Protein AF-A0A847HCT7-F1 (afdb_monomer_lite)

Organism: NCBI:txid349751

InterPro domains:
  IPR008209 Phosphoenolpyruvate carboxykinase, GTP-utilising [PTHR11561] (1-190)
  IPR013035 Phosphoenolpyruvate carboxykinase, C-terminal [G3DSA:3.90.228.20] (1-194)
  IPR035077 Phosphoenolpyruvate carboxykinase, C-terminal P-loop domain [PF00821] (1-188)

Structure (mmCIF, N/CA/C/O backbone):
data_AF-A0A847HCT7-F1
#
_entry.id   AF-A0A847HCT7-F1
#
loop_
_atom_site.group_PDB
_atom_site.id
_atom_site.type_symbol
_atom_site.label_atom_id
_atom_site.label_alt_id
_atom_site.label_comp_id
_atom_site.label_asym_id
_atom_site.label_entity_id
_atom_site.label_seq_id
_atom_site.pdbx_PDB_ins_code
_atom_site.Cartn_x
_atom_site.Cartn_y
_atom_site.Cartn_z
_atom_site.occupancy
_atom_site.B_iso_or_equiv
_atom_site.auth_seq_id
_atom_site.auth_comp_id
_atom_site.auth_asym_id
_atom_site.auth_atom_id
_atom_site.pdbx_PDB_model_num
ATOM 1 N N . PHE A 1 1 ? 4.584 -5.442 1.222 1.00 98.44 1 PHE A N 1
ATOM 2 C CA . PHE A 1 1 ? 5.133 -4.072 1.202 1.00 98.44 1 PHE A CA 1
ATOM 3 C C . PHE A 1 1 ? 4.468 -3.210 2.263 1.00 98.44 1 PHE A C 1
ATOM 5 O O . PHE A 1 1 ? 3.364 -3.529 2.683 1.00 98.44 1 PHE A O 1
ATOM 12 N N . GLY A 1 2 ? 5.126 -2.139 2.710 1.00 97.06 2 GLY A N 1
ATOM 13 C CA . GLY A 1 2 ? 4.540 -1.193 3.660 1.00 97.06 2 GLY A CA 1
ATOM 14 C C . GLY A 1 2 ? 5.431 0.023 3.898 1.00 97.06 2 GLY A C 1
ATOM 15 O O . GLY A 1 2 ? 6.650 -0.066 3.773 1.00 97.06 2 GLY A O 1
ATOM 16 N N . GLY A 1 3 ? 4.812 1.154 4.228 1.00 92.75 3 GLY A N 1
ATOM 17 C CA . GLY A 1 3 ? 5.474 2.441 4.456 1.00 92.75 3 GLY A CA 1
ATOM 18 C C . GLY A 1 3 ? 4.743 3.253 5.524 1.00 92.75 3 GLY A C 1
ATOM 19 O O . GLY A 1 3 ? 3.636 2.900 5.930 1.00 92.75 3 GLY A O 1
ATOM 20 N N . ARG A 1 4 ? 5.354 4.337 6.021 1.00 94.19 4 ARG A N 1
ATOM 21 C CA . ARG A 1 4 ? 4.700 5.217 7.002 1.00 94.19 4 ARG A CA 1
ATOM 22 C C . ARG A 1 4 ? 3.822 6.231 6.284 1.00 94.19 4 ARG A C 1
ATOM 24 O O . ARG A 1 4 ? 4.341 7.227 5.790 1.00 94.19 4 ARG A O 1
ATOM 31 N N . ARG A 1 5 ? 2.513 6.004 6.225 1.00 94.38 5 ARG A N 1
ATOM 32 C CA . ARG A 1 5 ? 1.569 6.893 5.535 1.00 94.38 5 ARG A CA 1
ATOM 33 C C . ARG A 1 5 ? 0.513 7.380 6.525 1.00 94.38 5 ARG A C 1
ATOM 35 O O . ARG A 1 5 ? -0.155 6.567 7.154 1.00 94.38 5 ARG A O 1
ATOM 42 N N . ALA A 1 6 ? 0.405 8.696 6.707 1.00 94.44 6 ALA A N 1
ATOM 43 C CA . ALA A 1 6 ? -0.584 9.269 7.623 1.00 94.44 6 ALA A CA 1
ATOM 44 C C . ALA A 1 6 ? -2.013 9.171 7.060 1.00 94.44 6 ALA A C 1
ATOM 46 O O . ALA A 1 6 ? -2.952 9.073 7.836 1.00 94.44 6 ALA A O 1
ATOM 47 N N . ASP A 1 7 ? -2.149 9.134 5.735 1.00 94.44 7 ASP A N 1
ATOM 48 C CA . ASP A 1 7 ? -3.387 9.098 4.955 1.00 94.44 7 ASP A CA 1
ATOM 49 C C . ASP A 1 7 ? -3.251 8.148 3.742 1.00 94.44 7 ASP A C 1
ATOM 51 O O . ASP A 1 7 ? -2.235 7.456 3.593 1.00 94.44 7 ASP A O 1
ATOM 55 N N . THR A 1 8 ? -4.275 8.113 2.879 1.00 94.56 8 THR A N 1
ATOM 56 C CA . THR A 1 8 ? -4.324 7.434 1.565 1.00 94.56 8 THR A CA 1
ATOM 57 C C . THR A 1 8 ? -4.281 5.899 1.592 1.00 94.56 8 THR A C 1
ATOM 59 O O . THR A 1 8 ? -5.164 5.241 1.039 1.00 94.56 8 THR A O 1
ATOM 62 N N . VAL A 1 9 ? -3.252 5.306 2.201 1.00 97.56 9 VAL A N 1
ATOM 63 C CA . VAL A 1 9 ? -2.981 3.862 2.155 1.00 97.56 9 VAL A CA 1
ATOM 64 C C . VAL A 1 9 ? -3.754 3.136 3.264 1.00 97.56 9 VAL A C 1
ATOM 66 O O . VAL A 1 9 ? -3.633 3.532 4.433 1.00 97.56 9 VAL A O 1
ATOM 69 N N . PRO A 1 10 ? -4.529 2.084 2.937 1.00 98.50 10 PRO A N 1
ATOM 70 C CA . PRO A 1 10 ? -5.303 1.334 3.922 1.00 98.50 10 PRO A CA 1
ATOM 71 C C . PRO A 1 10 ? -4.408 0.499 4.850 1.00 98.50 10 PRO A C 1
ATOM 73 O O . PRO A 1 10 ? -3.261 0.190 4.520 1.00 98.50 10 PRO A O 1
ATOM 76 N N . LEU A 1 11 ? -4.952 0.091 6.000 1.00 98.75 11 LEU A N 1
ATOM 77 C CA . LEU A 1 11 ? -4.267 -0.734 7.000 1.00 98.75 11 LEU A CA 1
ATOM 78 C C . LEU A 1 11 ? -3.681 -2.013 6.384 1.00 98.75 11 LEU A C 1
ATOM 80 O O . LEU A 1 11 ? -2.520 -2.339 6.640 1.00 98.75 11 LEU A O 1
ATOM 84 N N . VAL A 1 12 ? -4.463 -2.704 5.547 1.00 98.88 12 VAL A N 1
ATOM 85 C CA . VAL A 1 12 ? -4.012 -3.843 4.740 1.00 98.88 12 VAL A CA 1
ATOM 86 C C . VAL A 1 12 ? -4.852 -3.999 3.473 1.00 98.88 12 VAL A C 1
ATOM 88 O O . VAL A 1 12 ? -6.077 -3.935 3.517 1.00 98.88 12 VAL A O 1
ATOM 91 N N . THR A 1 13 ? -4.192 -4.253 2.347 1.00 98.88 13 THR A N 1
ATOM 92 C CA . THR A 1 13 ? -4.832 -4.628 1.080 1.00 98.88 13 THR A CA 1
ATOM 93 C C . THR A 1 13 ? -3.979 -5.641 0.327 1.00 98.88 13 THR A C 1
ATOM 95 O O . THR A 1 13 ? -2.753 -5.538 0.316 1.00 98.88 13 THR A O 1
ATOM 98 N N . GLN A 1 14 ? -4.617 -6.622 -0.305 1.00 98.94 14 GLN A N 1
ATOM 99 C CA . GLN A 1 14 ? -3.982 -7.556 -1.239 1.00 98.94 14 GLN A CA 1
ATOM 100 C C . GLN A 1 14 ? -3.927 -6.923 -2.639 1.00 98.94 14 GLN A C 1
ATOM 102 O O . GLN A 1 14 ? -4.872 -6.239 -3.044 1.00 98.94 14 GLN A O 1
ATOM 107 N N . SER A 1 15 ? -2.844 -7.142 -3.385 1.00 98.81 15 SER A N 1
ATOM 108 C CA . SER A 1 15 ? -2.778 -6.803 -4.810 1.00 98.81 15 SER A CA 1
ATOM 109 C C . SER A 1 15 ? -3.649 -7.760 -5.641 1.00 98.81 15 SER A C 1
ATOM 111 O O . SER A 1 15 ? -3.926 -8.876 -5.217 1.00 98.81 15 SER A O 1
ATOM 113 N N . PHE A 1 16 ? -4.090 -7.335 -6.830 1.00 98.50 16 PHE A N 1
ATOM 114 C CA . PHE A 1 16 ? -4.819 -8.199 -7.766 1.00 98.50 16 PHE A CA 1
ATOM 115 C C . PHE A 1 16 ? -3.984 -9.374 -8.282 1.00 98.50 16 PHE A C 1
ATOM 117 O O . PHE A 1 16 ? -4.485 -10.486 -8.401 1.00 98.50 16 PHE A O 1
ATOM 124 N N . ASP A 1 17 ? -2.710 -9.120 -8.564 1.00 98.38 17 ASP A N 1
ATOM 125 C CA . ASP A 1 17 ? -1.767 -10.102 -9.081 1.00 98.38 17 ASP A CA 1
ATOM 126 C C . ASP A 1 17 ? -0.320 -9.669 -8.777 1.00 98.38 17 ASP A C 1
ATOM 128 O O . ASP A 1 17 ? -0.066 -8.710 -8.027 1.00 98.38 17 ASP A O 1
ATOM 132 N N . TRP A 1 18 ? 0.633 -10.413 -9.340 1.00 98.81 18 TRP A N 1
ATOM 133 C CA . TRP A 1 18 ? 2.064 -10.190 -9.167 1.00 98.81 18 TRP A CA 1
ATOM 134 C C . TRP A 1 18 ? 2.570 -8.903 -9.833 1.00 98.81 18 TRP A C 1
ATOM 136 O O . TRP A 1 18 ? 3.398 -8.197 -9.253 1.00 98.81 18 TRP A O 1
ATOM 146 N N . GLU A 1 19 ? 2.086 -8.571 -11.030 1.00 98.69 19 GLU A N 1
ATOM 147 C CA . GLU A 1 19 ? 2.500 -7.363 -11.754 1.00 98.69 19 GLU A CA 1
ATOM 148 C C . GLU A 1 19 ? 1.999 -6.111 -11.032 1.00 98.69 19 GLU A C 1
ATOM 150 O O . GLU A 1 19 ? 2.763 -5.179 -10.767 1.00 98.69 19 GLU A O 1
ATOM 155 N N . HIS A 1 20 ? 0.742 -6.134 -10.595 1.00 98.81 20 HIS A N 1
ATOM 156 C CA . HIS A 1 20 ? 0.155 -5.097 -9.765 1.00 98.81 20 HIS A CA 1
ATOM 157 C C . HIS A 1 20 ? 0.899 -4.946 -8.433 1.00 98.81 20 HIS A C 1
ATOM 159 O O . HIS A 1 20 ? 1.208 -3.833 -8.003 1.00 98.81 20 HIS A O 1
ATOM 165 N N . GLY A 1 21 ? 1.248 -6.063 -7.788 1.00 98.81 21 GLY A N 1
ATOM 166 C CA . GLY A 1 21 ? 2.072 -6.060 -6.581 1.00 98.81 21 GLY A CA 1
ATOM 167 C C . GLY A 1 21 ? 3.486 -5.512 -6.814 1.00 98.81 21 GLY A C 1
ATOM 168 O O . GLY A 1 21 ? 4.038 -4.840 -5.939 1.00 98.81 21 GLY A O 1
ATOM 169 N N . THR A 1 22 ? 4.054 -5.734 -8.001 1.00 98.81 22 THR A N 1
ATOM 170 C CA . THR A 1 22 ? 5.343 -5.163 -8.414 1.00 98.81 22 THR A CA 1
ATOM 171 C C . THR A 1 22 ? 5.240 -3.648 -8.575 1.00 98.81 22 THR A C 1
ATOM 173 O O . THR A 1 22 ? 6.094 -2.933 -8.053 1.00 98.81 22 THR A O 1
ATOM 176 N N . MET A 1 23 ? 4.172 -3.135 -9.195 1.00 98.69 23 MET A N 1
ATOM 177 C CA . MET A 1 23 ? 3.911 -1.692 -9.273 1.00 98.69 23 MET A CA 1
ATOM 178 C C . MET A 1 23 ? 3.756 -1.068 -7.878 1.00 98.69 23 MET A C 1
ATOM 180 O O . MET A 1 23 ? 4.435 -0.088 -7.581 1.00 98.69 23 MET A O 1
ATOM 184 N N . ILE A 1 24 ? 2.981 -1.693 -6.981 1.00 98.56 24 ILE A N 1
ATOM 185 C CA . ILE A 1 24 ? 2.850 -1.265 -5.575 1.00 98.56 24 ILE A CA 1
ATOM 186 C C . ILE A 1 24 ? 4.218 -1.171 -4.886 1.00 98.56 24 ILE A C 1
ATOM 188 O O . ILE A 1 24 ? 4.480 -0.230 -4.135 1.00 98.56 24 ILE A O 1
ATOM 192 N N . GLY A 1 25 ? 5.091 -2.155 -5.115 1.00 98.44 25 GLY A N 1
ATOM 193 C CA . GLY A 1 25 ? 6.456 -2.130 -4.602 1.00 98.44 25 GLY A CA 1
ATOM 194 C C . GLY A 1 25 ? 7.282 -0.992 -5.208 1.00 98.44 25 GLY A C 1
ATOM 195 O O . GLY A 1 25 ? 8.003 -0.319 -4.474 1.00 98.44 25 GLY A O 1
ATOM 196 N N . ALA A 1 26 ? 7.159 -0.750 -6.515 1.00 98.25 26 ALA A N 1
ATOM 197 C CA . ALA A 1 26 ? 7.912 0.269 -7.247 1.00 98.25 26 ALA A CA 1
ATOM 198 C C . ALA A 1 26 ? 7.541 1.698 -6.825 1.00 98.25 26 ALA A C 1
ATOM 200 O O . ALA A 1 26 ? 8.409 2.565 -6.748 1.00 98.25 26 ALA A O 1
ATOM 201 N N . THR A 1 27 ? 6.268 1.937 -6.511 1.00 97.06 27 THR A N 1
ATOM 202 C CA . THR A 1 27 ? 5.752 3.238 -6.057 1.00 97.06 27 THR A CA 1
ATOM 203 C C . THR A 1 27 ? 5.655 3.330 -4.533 1.00 97.06 27 THR A C 1
ATOM 205 O O . THR A 1 27 ? 4.948 4.189 -3.999 1.00 97.06 27 THR A O 1
ATOM 208 N N . LEU A 1 28 ? 6.307 2.416 -3.804 1.00 96.94 28 LEU A N 1
ATOM 209 C CA . LEU A 1 28 ? 6.264 2.412 -2.350 1.00 96.94 28 LEU A CA 1
ATOM 210 C C . LEU A 1 28 ? 6.852 3.720 -1.817 1.00 96.94 28 LEU A C 1
ATOM 212 O O . LEU A 1 28 ? 8.006 4.056 -2.076 1.00 96.94 28 LEU A O 1
ATOM 216 N N . SER A 1 29 ? 6.061 4.436 -1.023 1.00 92.69 29 SER A N 1
ATOM 217 C CA . SER A 1 29 ? 6.468 5.692 -0.408 1.00 92.69 29 SER A CA 1
ATOM 218 C C . SER A 1 29 ? 6.205 5.698 1.092 1.00 92.69 29 SER A C 1
ATOM 220 O O . SER A 1 29 ? 5.306 5.037 1.618 1.00 92.69 29 SER A O 1
ATOM 222 N N . SER A 1 30 ? 7.024 6.459 1.805 1.00 86.81 30 SER A N 1
ATOM 223 C CA . SER A 1 30 ? 6.934 6.635 3.247 1.00 86.81 30 SER A CA 1
ATOM 224 C C . SER A 1 30 ? 7.158 8.098 3.600 1.00 86.81 30 SER A C 1
ATOM 226 O O . SER A 1 30 ? 8.015 8.772 3.030 1.00 86.81 30 SER A O 1
ATOM 228 N N . GLY A 1 31 ? 6.424 8.583 4.595 1.00 79.94 31 GLY A N 1
ATOM 229 C CA . GLY A 1 31 ? 6.740 9.820 5.291 1.00 79.94 31 GLY A CA 1
ATOM 230 C C . GLY A 1 31 ? 8.092 9.735 6.006 1.00 79.94 31 GLY A C 1
ATOM 231 O O . GLY A 1 31 ? 8.698 8.662 6.129 1.00 79.94 31 GLY A O 1
ATOM 232 N N . GLN A 1 32 ? 8.557 10.890 6.482 1.00 67.25 32 GLN A N 1
ATOM 233 C CA . GLN A 1 32 ? 9.901 11.067 7.027 1.00 67.25 32 GLN A CA 1
ATOM 234 C C . GLN A 1 32 ? 10.218 10.097 8.182 1.00 67.25 32 GLN A C 1
ATOM 236 O O . GLN A 1 32 ? 9.444 9.909 9.123 1.00 67.25 32 GLN A O 1
ATOM 241 N N . THR A 1 33 ? 11.407 9.500 8.121 1.00 63.56 33 THR A N 1
ATOM 242 C CA . THR A 1 33 ? 11.995 8.666 9.178 1.00 63.56 33 THR A CA 1
ATOM 243 C C . THR A 1 33 ? 13.308 9.278 9.661 1.00 63.56 33 THR A C 1
ATOM 245 O O . THR A 1 33 ? 13.887 10.122 8.981 1.00 63.56 33 THR A O 1
ATOM 248 N N . ALA A 1 34 ? 13.829 8.816 10.804 1.00 57.19 34 ALA A N 1
ATOM 249 C CA . ALA A 1 34 ? 15.157 9.218 11.282 1.00 57.19 34 ALA A CA 1
ATOM 250 C C . ALA A 1 34 ? 16.280 8.894 10.271 1.00 57.19 34 ALA A C 1
ATOM 252 O O . ALA A 1 34 ? 17.253 9.631 10.176 1.00 57.19 34 ALA A O 1
ATOM 253 N N . ALA A 1 35 ? 16.111 7.840 9.461 1.00 55.38 35 ALA A N 1
ATOM 254 C CA . ALA A 1 35 ? 17.022 7.478 8.370 1.00 55.38 35 ALA A CA 1
ATOM 255 C C . ALA A 1 35 ? 16.889 8.381 7.121 1.00 55.38 35 ALA A C 1
ATOM 257 O O . ALA A 1 35 ? 17.626 8.220 6.153 1.00 55.38 35 ALA A O 1
ATOM 258 N N . SER A 1 36 ? 15.939 9.320 7.130 1.00 56.62 36 SER A N 1
ATOM 259 C CA . SER A 1 36 ? 15.639 10.267 6.048 1.00 56.62 36 SER A CA 1
ATOM 260 C C . SER A 1 36 ? 15.606 11.706 6.581 1.00 56.62 36 SER A C 1
ATOM 262 O O . SER A 1 36 ? 14.735 12.492 6.210 1.00 56.62 36 SER A O 1
ATOM 264 N N . ALA A 1 37 ? 16.519 12.043 7.498 1.00 50.19 37 ALA A N 1
ATOM 265 C CA . ALA A 1 37 ? 16.552 13.344 8.174 1.00 50.19 37 ALA A CA 1
ATOM 266 C C . ALA A 1 37 ? 16.740 14.535 7.210 1.00 50.19 37 ALA A C 1
ATOM 268 O O . ALA A 1 37 ? 16.307 15.638 7.525 1.00 50.19 37 ALA A O 1
ATOM 269 N N . GLU A 1 38 ? 17.326 14.305 6.031 1.00 55.50 38 GLU A N 1
ATOM 270 C CA . GLU A 1 38 ? 17.519 15.322 4.984 1.00 55.50 38 GLU A CA 1
ATOM 271 C C . GLU A 1 38 ? 16.239 15.643 4.190 1.00 55.50 38 GLU A C 1
ATOM 273 O O . GLU A 1 38 ? 16.170 16.675 3.525 1.00 55.50 38 GLU A O 1
ATOM 278 N N . ALA A 1 39 ? 15.213 14.784 4.252 1.00 53.41 39 ALA A N 1
ATOM 279 C CA . ALA A 1 39 ? 13.938 15.044 3.588 1.00 53.41 39 ALA A CA 1
ATOM 280 C C . ALA A 1 39 ? 13.164 16.155 4.313 1.00 53.41 39 ALA A C 1
ATOM 282 O O . ALA A 1 39 ? 13.245 16.304 5.533 1.00 53.41 39 ALA A O 1
ATOM 283 N N . LYS A 1 40 ? 12.380 16.941 3.574 1.00 54.25 40 LYS A N 1
ATOM 284 C CA . LYS A 1 40 ? 11.561 17.998 4.172 1.00 54.25 40 LYS A CA 1
ATOM 285 C C . LYS A 1 40 ? 10.517 17.370 5.104 1.00 54.25 40 LYS A C 1
ATOM 287 O O . LYS A 1 40 ? 9.872 16.382 4.756 1.00 54.25 40 LYS A O 1
ATOM 292 N N . VAL A 1 41 ? 10.331 17.955 6.286 1.00 55.28 41 VAL A N 1
ATOM 293 C CA . VAL A 1 41 ? 9.288 17.510 7.222 1.00 55.28 41 VAL A CA 1
ATOM 294 C C . VAL A 1 41 ? 7.933 17.545 6.516 1.00 55.28 41 VAL A C 1
ATOM 296 O O . VAL A 1 41 ? 7.543 18.577 5.971 1.00 55.28 41 VAL A O 1
ATOM 299 N N . GLY A 1 42 ? 7.248 16.400 6.494 1.00 58.72 42 GLY A N 1
ATOM 300 C CA . GLY A 1 42 ? 5.943 16.235 5.849 1.00 58.72 42 GLY A CA 1
ATOM 301 C C . GLY A 1 42 ? 5.962 15.851 4.364 1.00 58.72 42 GLY A C 1
ATOM 302 O O . GLY A 1 42 ? 4.888 15.654 3.809 1.00 58.72 42 GLY A O 1
ATOM 303 N N . SER A 1 43 ? 7.123 15.702 3.709 1.00 70.62 43 SER A N 1
ATOM 304 C CA . SER A 1 43 ? 7.165 15.173 2.334 1.00 70.62 43 SER A CA 1
ATOM 305 C C . SER A 1 43 ? 7.183 13.643 2.313 1.00 70.62 43 SER A C 1
ATOM 307 O O . SER A 1 43 ? 7.904 13.022 3.101 1.00 70.62 43 SER A O 1
ATOM 309 N N . LEU A 1 44 ? 6.445 13.042 1.376 1.00 80.94 44 LEU A N 1
ATOM 310 C CA . LEU A 1 44 ? 6.599 11.631 1.030 1.00 80.94 44 LEU A CA 1
ATOM 311 C C . LEU A 1 44 ? 7.941 11.414 0.325 1.00 80.94 44 LEU A C 1
ATOM 313 O O . LEU A 1 44 ? 8.335 12.189 -0.545 1.00 80.94 44 LEU A O 1
ATOM 317 N N . ARG A 1 45 ? 8.641 10.348 0.710 1.00 87.94 45 ARG A N 1
ATOM 318 C CA . ARG A 1 45 ? 9.845 9.855 0.046 1.00 87.94 45 ARG A CA 1
ATOM 319 C C . ARG A 1 45 ? 9.532 8.497 -0.561 1.00 87.94 45 ARG A C 1
ATOM 321 O O . ARG A 1 45 ? 9.083 7.599 0.149 1.00 87.94 45 ARG A O 1
ATOM 328 N N . HIS A 1 46 ? 9.816 8.346 -1.846 1.00 93.00 46 HIS A N 1
ATOM 329 C CA . HIS A 1 46 ? 9.794 7.046 -2.507 1.00 93.00 46 HIS A CA 1
ATOM 330 C C . HIS A 1 46 ? 10.966 6.176 -2.047 1.00 93.00 46 HIS A C 1
ATOM 332 O O . HIS A 1 46 ? 12.094 6.656 -1.902 1.00 93.00 46 HIS A O 1
ATOM 338 N N . ASP A 1 47 ? 10.678 4.905 -1.801 1.00 94.31 47 ASP A N 1
ATOM 339 C CA . ASP A 1 47 ? 11.633 3.865 -1.429 1.00 94.31 47 ASP A CA 1
ATOM 340 C C . ASP A 1 47 ? 11.197 2.534 -2.075 1.00 94.31 47 ASP A C 1
ATOM 342 O O . ASP A 1 47 ? 10.618 1.674 -1.400 1.00 94.31 47 ASP A O 1
ATOM 346 N N . PRO A 1 48 ? 11.401 2.377 -3.401 1.00 96.44 48 PRO A N 1
ATOM 347 C CA . PRO A 1 48 ? 10.936 1.223 -4.166 1.00 96.44 48 PRO A CA 1
ATOM 348 C C . PRO A 1 48 ? 11.424 -0.077 -3.536 1.00 96.44 48 PRO A C 1
ATOM 350 O O . PRO A 1 48 ? 12.621 -0.258 -3.310 1.00 96.44 48 PRO A O 1
ATOM 353 N N . MET A 1 49 ? 10.486 -0.974 -3.230 1.00 97.75 49 MET A N 1
ATOM 354 C CA . MET A 1 49 ? 10.718 -2.263 -2.568 1.00 97.75 49 MET A CA 1
ATOM 355 C C . MET A 1 49 ? 11.464 -2.166 -1.220 1.00 97.75 49 MET A C 1
ATOM 357 O O . MET A 1 49 ? 11.963 -3.180 -0.737 1.00 97.75 49 MET A O 1
ATOM 361 N N . ALA A 1 50 ? 11.528 -0.980 -0.599 1.00 96.06 50 ALA A N 1
ATOM 362 C CA . ALA A 1 50 ? 12.420 -0.668 0.525 1.00 96.06 50 ALA A CA 1
ATOM 363 C C . ALA A 1 50 ? 13.913 -0.921 0.214 1.00 96.06 50 ALA A C 1
ATOM 365 O O . ALA A 1 50 ? 14.695 -1.324 1.079 1.00 96.06 50 ALA A O 1
ATOM 366 N N . MET A 1 51 ? 14.296 -0.738 -1.052 1.00 96.75 51 MET A N 1
ATOM 367 C CA . MET A 1 51 ? 15.606 -1.091 -1.598 1.00 96.75 51 MET A CA 1
ATOM 368 C C . MET A 1 51 ? 16.386 0.108 -2.133 1.00 96.75 51 MET A C 1
ATOM 370 O O . MET A 1 51 ? 17.514 -0.089 -2.581 1.00 96.75 51 MET A O 1
ATOM 374 N N . LEU A 1 52 ? 15.861 1.338 -2.071 1.00 91.88 52 LEU A N 1
ATOM 375 C CA . LEU A 1 52 ? 16.502 2.508 -2.684 1.00 91.88 52 LEU A CA 1
ATOM 376 C C . LEU A 1 52 ? 17.998 2.672 -2.332 1.00 91.88 52 LEU A C 1
ATOM 378 O O . LEU A 1 52 ? 18.783 2.906 -3.250 1.00 91.88 52 LEU A O 1
ATOM 382 N N . PRO A 1 53 ? 18.451 2.526 -1.067 1.00 92.62 53 PRO A N 1
ATOM 383 C CA . PRO A 1 53 ? 19.874 2.653 -0.734 1.00 92.62 53 PRO A CA 1
ATOM 384 C C . PRO A 1 53 ? 20.691 1.365 -0.961 1.00 92.62 53 PRO A C 1
ATOM 386 O O . PRO A 1 53 ? 21.886 1.347 -0.673 1.00 92.62 53 PRO A O 1
ATOM 389 N N . PHE A 1 54 ? 20.066 0.284 -1.437 1.00 95.38 54 PHE A N 1
ATOM 390 C CA . PHE A 1 54 ? 20.650 -1.060 -1.504 1.00 95.38 54 PHE A CA 1
ATOM 391 C C . PHE A 1 54 ? 20.655 -1.671 -2.913 1.00 95.38 54 PHE A C 1
ATOM 393 O O . PHE A 1 54 ? 21.212 -2.754 -3.101 1.00 95.38 54 PHE A O 1
ATOM 400 N N . MET A 1 55 ? 20.048 -1.019 -3.910 1.00 95.50 55 MET A N 1
ATOM 401 C CA . MET A 1 55 ? 20.059 -1.507 -5.292 1.00 95.50 55 MET A CA 1
ATOM 402 C C . MET A 1 55 ? 21.490 -1.532 -5.849 1.00 95.50 55 MET A C 1
ATOM 404 O O . MET A 1 55 ? 22.140 -0.501 -5.997 1.00 95.50 55 MET A O 1
ATOM 408 N N . GLY A 1 56 ? 21.981 -2.733 -6.169 1.00 97.56 56 GLY A N 1
ATOM 409 C CA . GLY A 1 56 ? 23.341 -2.952 -6.681 1.00 97.56 56 GLY A CA 1
ATOM 410 C C . GLY A 1 56 ? 23.498 -2.793 -8.199 1.00 97.56 56 GLY A C 1
ATOM 411 O O . GLY A 1 56 ? 24.596 -2.968 -8.719 1.00 97.56 56 GLY A O 1
ATOM 412 N N . TYR A 1 57 ? 22.410 -2.510 -8.914 1.00 97.88 57 TYR A N 1
ATOM 413 C CA . TYR A 1 57 ? 22.361 -2.291 -10.361 1.00 97.88 57 TYR A CA 1
ATOM 414 C C . TYR A 1 57 ? 21.183 -1.361 -10.700 1.00 97.88 57 TYR A C 1
ATOM 416 O O . TYR A 1 57 ? 20.562 -0.797 -9.800 1.00 97.88 57 TYR A O 1
ATOM 424 N N . ASN A 1 58 ? 20.906 -1.138 -11.987 1.00 98.31 58 ASN A N 1
ATOM 425 C CA . ASN A 1 58 ? 19.862 -0.207 -12.415 1.00 98.31 58 ASN A CA 1
ATOM 426 C C . ASN A 1 58 ? 18.476 -0.599 -11.861 1.00 98.31 58 ASN A C 1
ATOM 428 O O . ASN A 1 58 ? 18.076 -1.757 -11.936 1.00 98.31 58 ASN A O 1
ATOM 432 N N . ALA A 1 59 ? 17.736 0.382 -11.340 1.00 98.19 59 ALA A N 1
ATOM 433 C CA . ALA A 1 59 ? 16.438 0.159 -10.710 1.00 98.19 59 ALA A CA 1
ATOM 434 C C . ALA A 1 59 ? 15.367 -0.374 -11.678 1.00 98.19 59 ALA A C 1
ATOM 436 O O . ALA A 1 59 ? 14.575 -1.225 -11.290 1.00 98.19 59 ALA A O 1
ATOM 437 N N . GLY A 1 60 ? 15.357 0.073 -12.939 1.00 98.56 60 GLY A N 1
ATOM 438 C CA . GLY A 1 60 ? 14.429 -0.444 -13.949 1.00 98.56 60 GLY A CA 1
ATOM 439 C C . GLY A 1 60 ? 14.672 -1.924 -14.247 1.00 98.56 60 GLY A C 1
ATOM 440 O O . GLY A 1 60 ? 13.738 -2.717 -14.207 1.00 98.56 60 GLY A O 1
ATOM 441 N N . ASP A 1 61 ? 15.940 -2.323 -14.399 1.00 98.75 61 ASP A N 1
ATOM 442 C CA . ASP A 1 61 ? 16.308 -3.740 -14.546 1.00 98.75 61 ASP A CA 1
ATOM 443 C C . ASP A 1 61 ? 15.934 -4.557 -13.295 1.00 98.75 61 ASP A C 1
ATOM 445 O O . ASP A 1 61 ? 15.572 -5.728 -13.394 1.00 98.75 61 ASP A O 1
ATOM 449 N N . TYR A 1 62 ? 16.008 -3.952 -12.103 1.00 98.75 62 TYR A N 1
ATOM 450 C CA . TYR A 1 62 ? 15.568 -4.594 -10.862 1.00 98.75 62 TYR A CA 1
ATOM 451 C C . TYR A 1 62 ? 14.060 -4.854 -10.868 1.00 98.75 62 TYR A C 1
ATOM 453 O O . TYR A 1 62 ? 13.626 -5.937 -10.479 1.00 98.75 62 TYR A O 1
ATOM 461 N N . LEU A 1 63 ? 13.260 -3.902 -11.352 1.00 98.81 63 LEU A N 1
ATOM 462 C CA . LEU A 1 63 ? 11.821 -4.091 -11.534 1.00 98.81 63 LEU A CA 1
ATOM 463 C C . LEU A 1 63 ? 11.517 -5.135 -12.615 1.00 98.81 63 LEU A C 1
ATOM 465 O O . LEU A 1 63 ? 10.668 -5.994 -12.393 1.00 98.81 63 LEU A O 1
ATOM 469 N N . GLN A 1 64 ? 12.247 -5.131 -13.735 1.00 98.81 64 GLN A N 1
ATOM 470 C CA . GLN A 1 64 ? 12.127 -6.173 -14.759 1.00 98.81 64 GLN A CA 1
ATOM 471 C C . GLN A 1 64 ? 12.400 -7.561 -14.171 1.00 98.81 64 GLN A C 1
ATOM 473 O O . GLN A 1 64 ? 11.670 -8.504 -14.453 1.00 98.81 64 GLN A O 1
ATOM 478 N N . HIS A 1 65 ? 13.391 -7.689 -13.285 1.00 98.81 65 HIS A N 1
ATOM 479 C CA . HIS A 1 65 ? 13.662 -8.959 -12.618 1.00 98.81 65 HIS A CA 1
ATOM 480 C C . HIS A 1 65 ? 12.468 -9.457 -11.783 1.00 98.81 65 HIS A C 1
ATOM 482 O O . HIS A 1 65 ? 12.193 -10.657 -11.765 1.00 98.81 65 HIS A O 1
ATOM 488 N N . TRP A 1 66 ? 11.732 -8.559 -11.118 1.00 98.81 66 TRP A N 1
ATOM 489 C CA . TRP A 1 66 ? 10.488 -8.922 -10.430 1.00 98.81 66 TRP A CA 1
ATOM 490 C C . TRP A 1 66 ? 9.424 -9.429 -11.409 1.00 98.81 66 TRP A C 1
ATOM 492 O O . TRP A 1 66 ? 8.817 -10.465 -11.137 1.00 98.81 66 TRP A O 1
ATOM 502 N N . ILE A 1 67 ? 9.238 -8.762 -12.552 1.00 98.81 67 ILE A N 1
ATOM 503 C CA . ILE A 1 67 ? 8.306 -9.198 -13.606 1.00 98.81 67 ILE A CA 1
ATOM 504 C C . ILE A 1 67 ? 8.698 -10.581 -14.150 1.00 98.81 67 ILE A C 1
ATOM 506 O O . ILE A 1 67 ? 7.877 -11.499 -14.175 1.00 98.81 67 ILE A O 1
ATOM 510 N N . ASP A 1 68 ? 9.974 -10.785 -14.478 1.00 98.81 68 ASP A N 1
ATOM 511 C CA . ASP A 1 68 ? 10.499 -12.061 -14.978 1.00 98.81 68 ASP A CA 1
ATOM 512 C C . ASP A 1 68 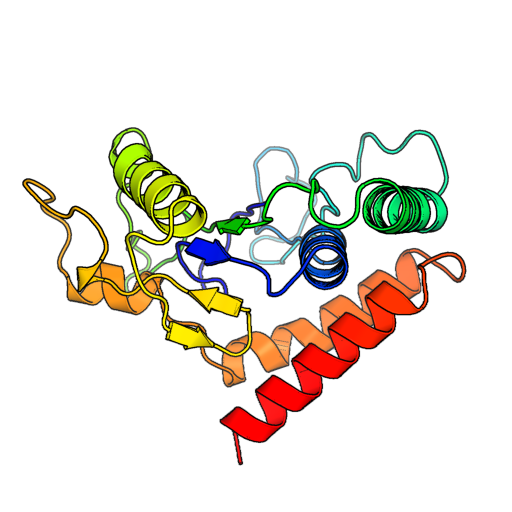? 10.271 -13.210 -13.984 1.00 98.81 68 ASP A C 1
ATOM 514 O O . ASP A 1 68 ? 9.945 -14.338 -14.372 1.00 98.81 68 ASP A O 1
ATOM 518 N N . MET A 1 69 ? 10.428 -12.936 -12.685 1.00 98.75 69 MET A N 1
ATOM 519 C CA . MET A 1 69 ? 10.155 -13.911 -11.630 1.00 98.75 69 MET A CA 1
ATOM 520 C C . MET A 1 69 ? 8.672 -14.274 -11.553 1.00 98.75 69 MET A C 1
ATOM 522 O O . MET A 1 69 ? 8.363 -15.457 -11.397 1.00 98.75 69 MET A O 1
ATOM 526 N N . GLY A 1 70 ? 7.780 -13.295 -11.730 1.00 98.50 70 GLY A N 1
ATOM 527 C CA . GLY A 1 70 ? 6.339 -13.512 -11.856 1.00 98.50 70 GLY A CA 1
ATOM 528 C C . GLY A 1 70 ? 6.003 -14.460 -12.998 1.00 98.50 70 GLY A C 1
ATOM 529 O O . GLY A 1 70 ? 5.395 -15.508 -12.784 1.00 98.50 70 GLY A O 1
ATOM 530 N N . ASN A 1 71 ? 6.519 -14.152 -14.188 1.00 98.38 71 ASN A N 1
ATOM 531 C CA . ASN A 1 71 ? 6.339 -14.958 -15.396 1.00 98.38 71 ASN A CA 1
ATOM 532 C C . ASN A 1 71 ? 6.855 -16.395 -15.234 1.00 98.38 71 ASN A C 1
ATOM 534 O O . ASN A 1 71 ? 6.243 -17.351 -15.709 1.00 98.38 71 ASN A O 1
ATOM 538 N N . LYS A 1 72 ? 7.984 -16.573 -14.540 1.00 98.56 72 LYS A N 1
ATOM 539 C CA . LYS A 1 72 ? 8.575 -17.895 -14.296 1.00 98.56 72 LYS A CA 1
ATOM 540 C C . LYS A 1 72 ? 7.814 -18.710 -13.246 1.00 98.56 72 LYS A C 1
ATOM 542 O O . LYS A 1 72 ? 7.765 -19.941 -13.337 1.00 98.56 72 LYS A O 1
ATOM 547 N N . GLY A 1 73 ? 7.322 -18.058 -12.198 1.00 98.00 73 GLY A N 1
ATOM 548 C CA . GLY A 1 73 ? 6.660 -18.728 -11.084 1.00 98.00 73 GLY A CA 1
ATOM 549 C C . GLY A 1 73 ? 5.185 -19.015 -11.333 1.00 98.00 73 GLY A C 1
ATOM 550 O O . GLY A 1 73 ? 4.709 -20.054 -10.870 1.00 98.00 73 GLY A O 1
ATOM 551 N N . GLY A 1 74 ? 4.512 -18.143 -12.090 1.00 97.00 74 GLY A N 1
ATOM 552 C CA . GLY A 1 74 ? 3.100 -18.243 -12.437 1.00 97.00 74 GLY A CA 1
ATOM 553 C C . GLY A 1 74 ? 2.201 -18.274 -11.202 1.00 97.00 74 GLY A C 1
ATOM 554 O O . GLY A 1 74 ? 2.332 -17.479 -10.278 1.00 97.00 74 GLY A O 1
ATOM 555 N N . ASP A 1 75 ? 1.332 -19.268 -11.164 1.00 95.25 75 ASP A N 1
ATOM 556 C CA . ASP A 1 75 ? 0.388 -19.590 -10.093 1.00 95.25 75 ASP A CA 1
ATOM 557 C C . ASP A 1 75 ? 1.037 -19.981 -8.752 1.00 95.25 75 ASP A C 1
ATOM 559 O O . ASP A 1 75 ? 0.353 -20.080 -7.737 1.00 95.25 75 ASP A O 1
ATOM 563 N N . ARG A 1 76 ? 2.359 -20.183 -8.712 1.00 97.06 76 ARG A N 1
ATOM 564 C CA . ARG A 1 76 ? 3.102 -20.455 -7.466 1.00 97.06 76 ARG A CA 1
ATOM 565 C C . ARG A 1 76 ? 3.665 -19.201 -6.806 1.00 97.06 76 ARG A C 1
ATOM 567 O O . ARG A 1 76 ? 4.338 -19.311 -5.779 1.00 97.06 76 ARG A O 1
ATOM 574 N N . MET A 1 77 ? 3.479 -18.037 -7.421 1.00 98.50 77 MET A N 1
ATOM 575 C CA . MET A 1 77 ? 3.941 -16.787 -6.838 1.00 98.50 77 MET A CA 1
ATOM 576 C C . MET A 1 77 ? 3.139 -16.468 -5.574 1.00 98.50 77 MET A C 1
ATOM 578 O O . MET A 1 77 ? 1.931 -16.694 -5.548 1.00 98.50 77 MET A O 1
ATOM 582 N N . PRO A 1 78 ? 3.790 -15.974 -4.507 1.00 98.50 78 PRO A N 1
ATOM 583 C CA . PRO A 1 78 ? 3.072 -15.606 -3.302 1.00 98.50 78 PRO A CA 1
ATOM 584 C C . PRO A 1 78 ? 2.234 -14.353 -3.550 1.00 98.50 78 PRO A C 1
ATOM 586 O O . PRO A 1 78 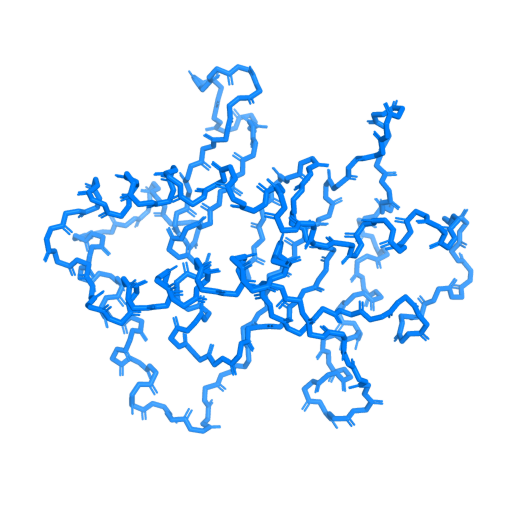? 2.661 -13.435 -4.255 1.00 98.50 78 PRO A O 1
ATOM 589 N N . ASP A 1 79 ? 1.081 -14.293 -2.893 1.00 98.62 79 ASP A N 1
ATOM 590 C CA . ASP A 1 79 ? 0.255 -13.093 -2.858 1.00 98.62 79 ASP A CA 1
ATOM 591 C C . ASP A 1 79 ? 1.030 -11.903 -2.276 1.00 98.62 79 ASP A C 1
ATOM 593 O O . ASP A 1 79 ? 1.760 -12.021 -1.283 1.00 98.62 79 ASP A O 1
ATOM 597 N N . ILE A 1 80 ? 0.846 -10.727 -2.877 1.00 98.88 80 ILE A N 1
ATOM 598 C CA . ILE A 1 80 ? 1.475 -9.486 -2.427 1.00 98.88 80 ILE A CA 1
ATOM 599 C C . ILE A 1 80 ? 0.447 -8.648 -1.667 1.00 98.88 80 ILE A C 1
ATOM 601 O O . ILE A 1 80 ? -0.683 -8.450 -2.101 1.00 98.88 80 ILE A O 1
ATOM 605 N N . PHE A 1 81 ? 0.870 -8.106 -0.526 1.00 98.88 81 PHE A N 1
ATOM 606 C CA . PHE A 1 81 ? 0.053 -7.231 0.310 1.00 98.88 81 PHE A CA 1
ATOM 607 C C . PHE A 1 81 ? 0.745 -5.888 0.531 1.00 98.88 81 PHE A C 1
ATOM 609 O O . PHE A 1 81 ? 1.971 -5.828 0.663 1.00 98.88 81 PHE A O 1
ATOM 616 N N . LEU A 1 82 ? -0.039 -4.819 0.625 1.00 98.88 82 LEU A N 1
ATOM 617 C CA . LEU A 1 82 ? 0.374 -3.498 1.084 1.00 98.88 82 LEU A CA 1
ATOM 618 C C . LEU A 1 82 ? -0.225 -3.249 2.469 1.00 98.88 82 LEU A C 1
ATOM 620 O O . LEU A 1 82 ? -1.431 -3.396 2.645 1.00 98.88 82 LEU A O 1
ATOM 624 N N . VAL A 1 83 ? 0.611 -2.873 3.437 1.00 98.81 83 VAL A N 1
ATOM 625 C CA . VAL A 1 83 ? 0.183 -2.534 4.802 1.00 98.81 83 VAL A CA 1
ATOM 626 C C . VAL A 1 83 ? 0.574 -1.111 5.184 1.00 98.81 83 VAL A C 1
ATOM 628 O O . VAL A 1 83 ? 1.623 -0.608 4.767 1.00 98.81 83 VAL A O 1
ATOM 631 N N . ASN A 1 84 ? -0.230 -0.490 6.044 1.00 98.44 84 ASN A N 1
ATOM 632 C CA . ASN A 1 84 ? 0.068 0.804 6.645 1.00 98.44 84 ASN A CA 1
ATOM 633 C C . ASN A 1 84 ? -0.354 0.849 8.120 1.00 98.44 84 ASN A C 1
ATOM 635 O O . ASN A 1 84 ? -1.512 1.069 8.454 1.00 98.44 84 ASN A O 1
ATOM 639 N N . TRP A 1 85 ? 0.623 0.725 9.018 1.00 98.31 85 TRP A N 1
ATOM 640 C CA . TRP A 1 85 ? 0.403 0.808 10.469 1.00 98.31 85 TRP A CA 1
ATOM 641 C C . TRP A 1 85 ? 0.278 2.239 10.999 1.00 98.31 85 TRP A C 1
ATOM 643 O O . TRP A 1 85 ? 0.096 2.432 12.195 1.00 98.31 85 TRP A O 1
ATOM 653 N N . PHE A 1 86 ? 0.483 3.243 10.145 1.00 97.12 86 PHE A N 1
ATOM 654 C CA . PHE A 1 86 ? 0.797 4.607 10.570 1.00 97.12 86 PHE A CA 1
ATOM 655 C C . PHE A 1 86 ? -0.297 5.613 10.231 1.00 97.12 86 PHE A C 1
ATOM 657 O O . PHE A 1 86 ? -0.064 6.817 10.365 1.00 97.12 86 PHE A O 1
ATOM 664 N N . ARG A 1 87 ? -1.469 5.124 9.816 1.00 97.06 87 ARG A N 1
ATOM 665 C CA . ARG A 1 87 ? -2.607 5.971 9.487 1.00 97.06 87 ARG A CA 1
ATOM 666 C C . ARG A 1 87 ? -3.064 6.770 10.700 1.00 97.06 87 ARG A C 1
ATOM 668 O O . ARG A 1 87 ? -3.065 6.258 11.825 1.00 97.06 87 ARG A O 1
ATOM 675 N N . ARG A 1 88 ? -3.408 8.033 10.462 1.00 96.25 88 ARG A N 1
ATOM 676 C CA . ARG A 1 88 ? -3.812 8.986 11.488 1.00 96.25 88 ARG A CA 1
ATOM 677 C C . ARG A 1 88 ? -5.211 9.512 11.224 1.00 96.25 88 ARG A C 1
ATOM 679 O O . ARG A 1 88 ? -5.545 9.752 10.070 1.00 96.25 88 ARG A O 1
ATOM 686 N N . GLY A 1 89 ? -5.963 9.706 12.302 1.00 95.25 89 GLY A N 1
ATOM 687 C CA . GLY A 1 89 ? -7.237 10.416 12.259 1.00 95.25 89 GLY A CA 1
ATOM 688 C C . GLY A 1 89 ? -7.037 11.928 12.210 1.00 95.25 89 GLY A C 1
ATOM 689 O O . GLY A 1 89 ? -5.910 12.428 12.299 1.00 95.25 89 GLY A O 1
ATOM 690 N N . GLU A 1 90 ? -8.140 12.668 12.128 1.00 93.75 90 GLU A N 1
ATOM 691 C CA . GLU A 1 90 ? -8.133 14.139 12.086 1.00 93.75 90 GLU A CA 1
ATOM 692 C C . GLU A 1 90 ? -7.460 14.784 13.314 1.00 93.75 90 GLU A C 1
ATOM 694 O O . GLU A 1 90 ? -6.852 15.850 13.213 1.00 93.75 90 GLU A O 1
ATOM 699 N N . ASP A 1 91 ? -7.510 14.121 14.472 1.00 93.88 91 ASP A N 1
ATOM 700 C CA . ASP A 1 91 ? -6.854 14.550 15.715 1.00 93.88 91 ASP A CA 1
ATOM 701 C C . ASP A 1 91 ? -5.345 14.222 15.765 1.00 93.88 91 ASP A C 1
ATOM 703 O O . ASP A 1 91 ? -4.652 14.529 16.741 1.00 93.88 91 ASP A O 1
ATOM 707 N N . GLY A 1 92 ? -4.813 13.603 14.708 1.00 93.19 92 GLY A N 1
ATOM 708 C CA . GLY A 1 92 ? -3.406 13.264 14.547 1.00 93.19 92 GLY A CA 1
ATOM 709 C C . GLY A 1 92 ? -2.944 12.020 15.308 1.00 93.19 92 GLY A C 1
ATOM 710 O O . GLY A 1 92 ? -1.750 11.697 15.222 1.00 93.19 92 GLY A O 1
ATOM 711 N N . ARG A 1 93 ? -3.824 11.314 16.031 1.00 95.25 93 ARG A N 1
ATOM 712 C CA . ARG A 1 93 ? -3.474 10.050 16.701 1.00 95.25 93 ARG A CA 1
ATOM 713 C C . ARG A 1 93 ? -3.434 8.897 15.702 1.00 95.25 93 ARG A C 1
ATOM 715 O O . ARG A 1 93 ? -4.021 8.977 14.630 1.00 95.25 93 ARG A O 1
ATOM 722 N N . PHE A 1 94 ? -2.753 7.811 16.058 1.00 97.50 94 PHE A N 1
ATOM 723 C CA . PHE A 1 94 ? -2.794 6.589 15.255 1.00 97.50 94 PHE A CA 1
ATOM 724 C C . PHE A 1 94 ? -4.161 5.915 15.373 1.00 97.50 94 PHE A C 1
ATOM 726 O O . PHE A 1 94 ? -4.670 5.747 16.480 1.00 97.50 94 PHE A O 1
ATOM 733 N N . LEU A 1 95 ? -4.717 5.510 14.233 1.00 98.25 95 LEU A N 1
ATOM 734 C CA . LEU A 1 95 ? -5.984 4.774 14.175 1.00 98.25 95 LEU A CA 1
ATOM 735 C C . LEU A 1 95 ? -5.813 3.283 14.476 1.00 98.25 95 LEU A C 1
ATOM 737 O O . LEU A 1 95 ? -6.757 2.605 14.856 1.00 98.25 95 LEU A O 1
ATOM 741 N N . TRP A 1 96 ? -4.593 2.769 14.317 1.00 98.56 96 TRP A N 1
ATOM 742 C CA . TRP A 1 96 ? -4.243 1.387 14.613 1.00 98.56 96 TRP A CA 1
ATOM 743 C C . TRP A 1 96 ? -3.158 1.335 15.699 1.00 98.56 96 TRP A C 1
ATOM 745 O O . TRP A 1 96 ? -2.153 2.041 15.574 1.00 98.56 96 TRP A O 1
ATOM 755 N N . PRO A 1 97 ? -3.307 0.507 16.752 1.00 97.75 97 PRO A N 1
ATOM 756 C CA . PRO A 1 97 ? -2.369 0.481 17.878 1.00 97.75 97 PRO A CA 1
ATOM 757 C C . PRO A 1 97 ? -0.991 -0.083 17.510 1.00 97.75 97 PRO A C 1
ATOM 759 O O . PRO A 1 97 ? 0.016 0.283 18.120 1.00 97.75 97 PRO A O 1
ATOM 762 N N . GLY A 1 98 ? -0.911 -0.929 16.481 1.00 97.56 98 GLY A N 1
ATOM 763 C CA . GLY A 1 98 ? 0.357 -1.432 15.969 1.00 97.56 98 GLY A CA 1
ATOM 764 C C . GLY A 1 98 ? 1.015 -2.491 16.859 1.00 97.56 98 GLY A C 1
ATOM 765 O O . GLY A 1 98 ? 0.368 -3.207 17.616 1.00 97.56 98 GLY A O 1
ATOM 766 N N . PHE A 1 99 ? 2.341 -2.607 16.757 1.00 97.62 99 PHE A N 1
ATOM 767 C CA . PHE A 1 99 ? 3.155 -3.526 17.564 1.00 97.62 99 PHE A CA 1
ATOM 768 C C . PHE A 1 99 ? 2.629 -4.975 17.562 1.00 97.62 99 PHE A C 1
ATOM 770 O O . PHE A 1 99 ? 2.562 -5.595 16.502 1.00 97.62 99 PHE A O 1
ATOM 777 N N . GLY A 1 100 ? 2.300 -5.528 18.736 1.00 98.31 100 GLY A N 1
ATOM 778 C CA . GLY A 1 100 ? 1.796 -6.894 18.881 1.00 98.31 100 GLY A CA 1
ATOM 779 C C . GLY A 1 100 ? 0.440 -7.106 18.209 1.00 98.31 100 GLY A C 1
ATOM 780 O O . GLY A 1 100 ? 0.190 -8.189 17.677 1.00 98.31 100 GLY A O 1
ATOM 781 N N . ASP A 1 101 ? -0.395 -6.066 18.134 1.00 98.44 101 ASP A N 1
ATOM 782 C CA . ASP A 1 101 ? -1.710 -6.148 17.500 1.00 98.44 101 ASP A CA 1
ATOM 783 C C . ASP A 1 101 ? -1.623 -6.294 15.981 1.00 98.44 101 ASP A C 1
ATOM 785 O O . ASP A 1 101 ? -2.546 -6.830 15.377 1.00 98.44 101 ASP A O 1
ATOM 789 N N . ASN A 1 102 ? -0.482 -5.977 15.351 1.00 98.75 102 ASN A N 1
ATOM 790 C CA . ASN A 1 102 ? -0.259 -6.287 13.931 1.00 98.75 102 ASN A CA 1
ATOM 791 C C . ASN A 1 102 ? -0.430 -7.783 13.616 1.00 98.75 102 ASN A C 1
ATOM 793 O O . ASN A 1 102 ? -0.721 -8.134 12.473 1.00 98.75 102 ASN A O 1
ATOM 797 N N . SER A 1 103 ? -0.308 -8.668 14.614 1.00 98.69 103 SER A N 1
ATOM 798 C CA . SER A 1 103 ? -0.642 -10.090 14.470 1.00 98.69 103 SER A CA 1
ATOM 799 C C . SER A 1 103 ? -2.078 -10.333 13.979 1.00 98.69 103 SER A C 1
ATOM 801 O O . SER A 1 103 ? -2.298 -11.287 13.239 1.00 98.69 103 SER A O 1
ATOM 803 N N . ARG A 1 104 ? -3.034 -9.447 14.293 1.00 98.69 104 ARG A N 1
ATOM 804 C CA . ARG A 1 104 ? -4.432 -9.506 13.823 1.00 98.69 104 ARG A CA 1
ATOM 805 C C . ARG A 1 104 ? -4.531 -9.309 12.311 1.00 98.69 104 ARG A C 1
ATOM 807 O O . ARG A 1 104 ? -5.265 -10.022 11.633 1.00 98.69 104 ARG A O 1
ATOM 814 N N . VAL A 1 105 ? -3.726 -8.398 11.768 1.00 98.88 105 VAL A N 1
ATOM 815 C CA . VAL A 1 105 ? -3.640 -8.169 10.321 1.00 98.88 105 VAL A CA 1
ATOM 816 C C . VAL A 1 105 ? -2.883 -9.296 9.624 1.00 98.88 105 VAL A C 1
ATOM 818 O O . VAL A 1 105 ? -3.300 -9.743 8.560 1.00 98.88 105 VAL A O 1
ATOM 821 N N . LEU A 1 106 ? -1.820 -9.825 10.236 1.00 98.88 106 LEU A N 1
ATOM 822 C CA . LEU A 1 106 ? -1.139 -11.015 9.711 1.00 98.88 106 LEU A CA 1
ATOM 823 C C . LEU A 1 106 ? -2.064 -12.241 9.689 1.00 98.88 106 LEU A C 1
ATOM 825 O O . LEU A 1 106 ? -2.034 -13.012 8.733 1.00 98.88 106 LEU A O 1
ATOM 829 N N . LYS A 1 107 ? -2.921 -12.401 10.704 1.00 98.81 107 LYS A N 1
ATOM 830 C CA . LYS A 1 107 ? -3.974 -13.420 10.712 1.00 98.81 107 LYS A CA 1
ATOM 831 C C . LYS A 1 107 ? -4.927 -13.235 9.529 1.00 98.81 107 LYS A C 1
ATOM 833 O O . LYS A 1 107 ? -5.184 -14.215 8.838 1.00 98.81 107 LYS A O 1
ATOM 838 N N . TRP A 1 108 ? -5.389 -12.012 9.258 1.00 98.88 108 TRP A N 1
ATOM 839 C CA . TRP A 1 108 ? -6.234 -11.739 8.089 1.00 98.88 108 TRP A CA 1
ATOM 840 C C . TRP A 1 108 ? -5.531 -12.055 6.766 1.00 98.88 108 TRP A C 1
ATOM 842 O O . TRP A 1 108 ? -6.142 -12.655 5.894 1.00 98.88 108 TRP A O 1
ATOM 852 N N . ILE A 1 109 ? -4.238 -11.736 6.629 1.00 98.88 109 ILE A N 1
ATOM 853 C CA . ILE A 1 109 ? -3.442 -12.101 5.444 1.00 98.88 109 ILE A CA 1
ATOM 854 C C . ILE A 1 109 ? -3.450 -13.621 5.232 1.00 98.88 109 ILE A C 1
ATOM 856 O O . ILE A 1 109 ? -3.717 -14.084 4.127 1.00 98.88 109 ILE A O 1
ATOM 860 N N . ILE A 1 110 ? -3.211 -14.404 6.289 1.00 98.88 110 ILE A N 1
ATOM 861 C CA . ILE A 1 110 ? -3.265 -15.872 6.212 1.00 98.88 110 ILE A CA 1
ATOM 862 C C . ILE A 1 110 ? -4.680 -16.335 5.855 1.00 98.88 110 ILE A C 1
ATOM 864 O O . ILE A 1 110 ? -4.851 -17.165 4.969 1.00 98.88 110 ILE A O 1
ATOM 868 N N . ASP A 1 111 ? -5.704 -15.798 6.520 1.00 98.81 111 ASP A N 1
ATOM 869 C CA . ASP A 1 111 ? -7.096 -16.138 6.229 1.00 98.81 111 ASP A CA 1
ATOM 870 C C . ASP A 1 111 ? -7.476 -15.801 4.782 1.00 98.81 111 ASP A C 1
ATOM 872 O O . ASP A 1 111 ? -8.249 -16.538 4.173 1.00 98.81 111 ASP A O 1
ATOM 876 N N . ARG A 1 112 ? -6.926 -14.722 4.217 1.00 98.62 112 ARG A N 1
ATOM 877 C CA . ARG A 1 112 ? -7.168 -14.299 2.839 1.00 98.62 112 ARG A CA 1
ATOM 878 C C . ARG A 1 112 ? -6.549 -15.271 1.837 1.00 98.62 112 ARG A C 1
ATOM 880 O O . ARG A 1 112 ? -7.244 -15.680 0.912 1.00 98.62 112 ARG A O 1
ATOM 887 N N . ILE A 1 113 ? -5.296 -15.673 2.062 1.00 98.50 113 ILE A N 1
ATOM 888 C CA . ILE A 1 113 ? -4.583 -16.669 1.239 1.00 98.50 113 ILE A CA 1
ATOM 889 C C . ILE A 1 113 ? -5.323 -18.018 1.261 1.00 98.50 113 ILE A C 1
ATOM 891 O O . ILE A 1 113 ? -5.480 -18.670 0.235 1.00 98.50 113 ILE A O 1
ATOM 895 N N . GLU A 1 114 ? -5.839 -18.417 2.425 1.00 98.44 114 GLU A N 1
ATOM 896 C CA . GLU A 1 114 ? -6.594 -19.667 2.615 1.00 98.44 114 GLU A CA 1
ATOM 897 C C . GLU A 1 114 ? -8.064 -19.577 2.146 1.00 98.44 114 GLU A C 1
ATOM 899 O O . GLU A 1 114 ? -8.833 -20.523 2.320 1.00 98.44 114 GLU A O 1
ATOM 904 N N . GLY A 1 115 ? -8.500 -18.434 1.599 1.00 97.94 115 GLY A N 1
ATOM 905 C CA . GLY A 1 115 ? -9.874 -18.229 1.128 1.00 97.94 115 GLY A CA 1
ATOM 906 C C . GLY A 1 115 ? -10.937 -18.210 2.235 1.00 97.94 115 GLY A C 1
ATOM 907 O O . GLY A 1 115 ? -12.113 -18.455 1.966 1.00 97.94 115 GLY A O 1
ATOM 908 N N . ARG A 1 116 ? -10.545 -17.936 3.485 1.00 98.50 116 ARG A N 1
ATOM 909 C CA . ARG A 1 116 ? -11.429 -17.924 4.666 1.00 98.50 116 ARG A CA 1
ATOM 910 C C . ARG A 1 116 ? -12.137 -16.590 4.899 1.00 98.50 116 ARG A C 1
ATOM 912 O O . ARG A 1 116 ? -13.133 -16.567 5.617 1.00 98.50 116 ARG A O 1
ATOM 919 N N . VAL A 1 117 ? -11.638 -15.500 4.316 1.00 98.50 117 VAL A N 1
ATOM 920 C CA . VAL A 1 117 ? -12.206 -14.147 4.455 1.00 98.50 117 VAL A CA 1
ATOM 921 C C . VAL A 1 117 ? -12.378 -13.451 3.107 1.00 98.50 117 VAL A C 1
ATOM 923 O O . VAL A 1 117 ? -11.655 -13.702 2.133 1.00 98.50 117 VAL A O 1
ATOM 926 N N . GLY A 1 118 ? -13.365 -12.557 3.066 1.00 97.38 118 GLY A N 1
ATOM 927 C CA . GLY A 1 118 ? -13.614 -11.672 1.938 1.00 97.38 118 GLY A CA 1
ATOM 928 C C . GLY A 1 118 ? -12.686 -10.459 1.932 1.00 97.38 118 GLY A C 1
ATOM 929 O O . GLY A 1 118 ? -11.737 -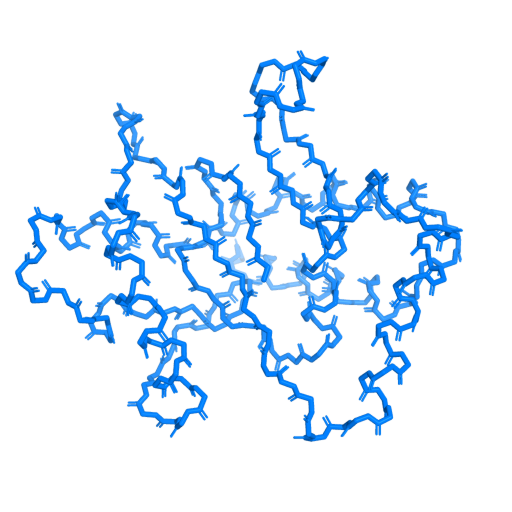10.354 2.709 1.00 97.38 118 GLY A O 1
ATOM 930 N N . ALA A 1 119 ? -12.971 -9.542 1.015 1.00 98.44 119 ALA A N 1
ATOM 931 C CA . ALA A 1 119 ? -12.319 -8.247 0.924 1.00 98.44 119 ALA A CA 1
ATOM 932 C C . ALA A 1 119 ? -13.235 -7.264 0.189 1.00 98.44 119 ALA A C 1
ATOM 934 O O . ALA A 1 119 ? -14.027 -7.666 -0.668 1.00 98.44 119 ALA A O 1
ATOM 935 N N . GLU A 1 120 ? -13.099 -5.983 0.499 1.00 98.06 120 GLU A N 1
ATOM 936 C CA . GLU A 1 120 ? -13.695 -4.907 -0.281 1.00 98.06 120 GLU A CA 1
ATOM 937 C C . GLU A 1 120 ? -12.761 -4.544 -1.440 1.00 98.06 120 GLU A C 1
ATOM 939 O O . GLU A 1 120 ? -11.551 -4.399 -1.261 1.00 98.06 120 GLU A O 1
ATOM 944 N N . THR A 1 121 ? -13.307 -4.420 -2.651 1.00 98.06 121 THR A N 1
ATOM 945 C CA . THR A 1 121 ? -12.508 -3.974 -3.799 1.00 98.06 121 THR A CA 1
ATOM 946 C C . THR A 1 121 ? -12.439 -2.455 -3.791 1.00 98.06 121 THR A C 1
ATOM 948 O O . THR A 1 121 ? -13.453 -1.784 -3.952 1.00 98.06 121 THR A O 1
ATOM 951 N N . THR A 1 122 ? -11.233 -1.926 -3.615 1.00 98.12 122 THR A N 1
ATOM 952 C CA . THR A 1 122 ? -10.935 -0.491 -3.630 1.00 98.12 122 THR A CA 1
ATOM 953 C C . THR A 1 122 ? -10.096 -0.132 -4.856 1.00 98.12 122 THR A C 1
ATOM 955 O O . THR A 1 122 ? -9.663 -1.007 -5.609 1.00 98.12 122 THR A O 1
ATOM 958 N N . VAL A 1 123 ? -9.789 1.156 -5.044 1.00 97.50 123 VAL A N 1
ATOM 959 C CA . VAL A 1 123 ? -8.871 1.604 -6.111 1.00 97.50 123 VAL A CA 1
ATOM 960 C C . VAL A 1 123 ? -7.472 0.970 -6.002 1.00 97.50 123 VAL A C 1
ATOM 962 O O . VAL A 1 123 ? -6.755 0.878 -6.999 1.00 97.50 123 VAL A O 1
ATOM 965 N N . VAL A 1 124 ? -7.099 0.489 -4.812 1.00 96.94 124 VAL A N 1
ATOM 966 C CA . VAL A 1 124 ? -5.765 -0.043 -4.485 1.00 96.94 124 VAL A CA 1
ATOM 967 C C . VAL A 1 124 ? -5.675 -1.553 -4.626 1.00 96.94 124 VAL A C 1
ATOM 969 O O . VAL A 1 124 ? -4.575 -2.069 -4.770 1.00 96.94 124 VAL A O 1
ATOM 972 N N . GLY A 1 125 ? -6.785 -2.279 -4.518 1.00 98.25 125 GLY A N 1
ATOM 973 C CA . GLY A 1 125 ? -6.749 -3.732 -4.373 1.00 98.25 125 GLY A CA 1
ATOM 974 C C . GLY A 1 125 ? -7.921 -4.290 -3.577 1.00 98.25 125 GLY A C 1
ATOM 975 O O . GLY A 1 125 ? -8.979 -3.669 -3.465 1.00 98.25 125 GLY A O 1
ATOM 976 N N . HIS A 1 126 ? -7.708 -5.476 -3.013 1.00 98.81 126 HIS A N 1
ATOM 977 C CA . HIS A 1 126 ? -8.655 -6.153 -2.135 1.00 98.81 126 HIS A CA 1
ATOM 978 C C . HIS A 1 126 ? -8.329 -5.839 -0.669 1.00 98.81 126 HIS A C 1
ATOM 980 O O . HIS A 1 126 ? -7.484 -6.488 -0.045 1.00 98.81 126 HIS A O 1
ATOM 986 N N . THR A 1 127 ? -9.000 -4.828 -0.131 1.00 98.81 127 THR A N 1
ATOM 987 C CA . THR A 1 127 ? -8.793 -4.305 1.221 1.00 98.81 127 THR A CA 1
ATOM 988 C C . THR A 1 127 ? -9.585 -5.110 2.246 1.00 98.81 127 THR A C 1
ATOM 990 O O . THR A 1 127 ? -10.702 -5.552 1.9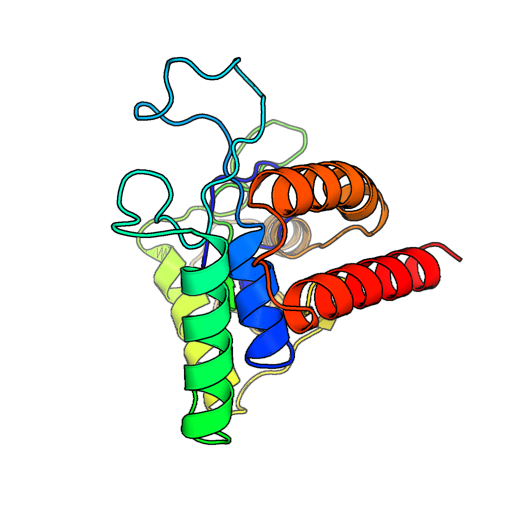69 1.00 98.81 127 THR A O 1
ATOM 993 N N . ALA A 1 128 ? -9.020 -5.322 3.438 1.00 98.81 128 ALA A N 1
ATOM 994 C CA . ALA A 1 128 ? -9.748 -6.003 4.506 1.00 98.81 128 ALA A CA 1
ATOM 995 C C . ALA A 1 128 ? -11.026 -5.245 4.880 1.00 98.81 128 ALA A C 1
ATOM 997 O O . ALA A 1 128 ? -11.056 -4.017 4.888 1.00 98.81 128 ALA A O 1
ATOM 998 N N . ARG A 1 129 ? -12.070 -5.992 5.238 1.00 98.38 129 ARG A N 1
ATOM 999 C CA . ARG A 1 129 ? -13.252 -5.435 5.897 1.00 98.38 129 ARG A CA 1
ATOM 1000 C C . ARG A 1 129 ? -13.029 -5.488 7.402 1.00 98.38 129 ARG A C 1
ATOM 1002 O O . ARG A 1 129 ? -12.453 -6.460 7.894 1.00 98.38 129 ARG A O 1
ATOM 1009 N N . ALA A 1 130 ? -13.464 -4.469 8.138 1.00 98.06 130 ALA A N 1
ATOM 1010 C CA . ALA A 1 130 ? -13.219 -4.403 9.580 1.00 98.06 130 ALA A CA 1
ATOM 1011 C C . ALA A 1 130 ? -13.818 -5.612 10.322 1.00 98.06 130 ALA A C 1
ATOM 1013 O O . ALA A 1 130 ? -13.204 -6.119 11.256 1.00 98.06 130 ALA A O 1
ATOM 1014 N N . GLU A 1 131 ? -14.966 -6.121 9.864 1.00 96.50 131 GLU A N 1
ATOM 1015 C CA . GLU A 1 131 ? -15.633 -7.301 10.423 1.00 96.50 131 GLU A CA 1
ATOM 1016 C C . GLU A 1 131 ? -14.903 -8.631 10.168 1.00 96.50 131 GLU A C 1
ATOM 1018 O O . GLU A 1 131 ? -15.175 -9.609 10.861 1.00 96.50 131 GLU A O 1
ATOM 1023 N N . ASP A 1 132 ? -13.976 -8.676 9.204 1.00 97.94 132 ASP A N 1
ATOM 1024 C CA . ASP A 1 132 ? -13.149 -9.858 8.928 1.00 97.94 132 ASP A CA 1
ATOM 1025 C C . ASP A 1 132 ? -11.847 -9.863 9.756 1.00 97.94 132 ASP A C 1
ATOM 1027 O O . ASP A 1 132 ? -11.089 -10.837 9.719 1.00 97.94 132 ASP A O 1
ATOM 1031 N N . LEU A 1 133 ? -11.557 -8.787 10.498 1.00 98.38 133 LEU A N 1
ATOM 1032 C CA . LEU A 1 133 ? -10.422 -8.711 11.415 1.00 98.38 133 LEU A CA 1
ATOM 1033 C C . LEU A 1 133 ? -10.819 -9.225 12.804 1.00 98.38 133 LEU A C 1
ATOM 1035 O O . LEU A 1 133 ? -11.893 -8.927 13.321 1.00 98.38 133 LEU A O 1
ATOM 1039 N N . ASP A 1 134 ? -9.914 -9.952 13.463 1.00 98.12 134 ASP A N 1
ATOM 1040 C CA . ASP A 1 134 ? -10.105 -10.298 14.873 1.00 98.12 134 ASP A CA 1
ATOM 1041 C C . ASP A 1 134 ? -9.810 -9.077 15.753 1.00 98.12 134 ASP A C 1
ATOM 1043 O O . ASP A 1 134 ? -8.650 -8.763 16.032 1.00 98.12 134 ASP A O 1
ATOM 1047 N N . LEU A 1 135 ? -10.869 -8.398 16.195 1.00 97.88 135 LEU A N 1
ATOM 1048 C CA . LEU A 1 135 ? -10.811 -7.234 17.086 1.00 97.88 135 LEU A CA 1
ATOM 1049 C C . LEU A 1 135 ? -11.078 -7.598 18.557 1.00 97.88 135 LEU A C 1
ATOM 1051 O O . LEU A 1 135 ? -11.240 -6.721 19.403 1.00 97.88 135 LEU A O 1
ATOM 1055 N N . THR A 1 136 ? -11.117 -8.891 18.897 1.00 97.69 136 THR A N 1
ATOM 1056 C CA . THR A 1 136 ? -11.410 -9.341 20.263 1.00 97.69 136 THR A CA 1
ATOM 1057 C C . THR A 1 136 ? -10.357 -8.812 21.237 1.00 97.69 136 THR A C 1
ATOM 1059 O O . THR A 1 136 ? -9.154 -9.026 21.050 1.00 97.69 136 THR A O 1
ATOM 1062 N N . GLY A 1 137 ? -10.810 -8.118 22.285 1.00 97.06 137 GLY A N 1
ATOM 1063 C CA . GLY A 1 137 ? -9.940 -7.528 23.306 1.00 97.06 137 GLY A CA 1
ATOM 1064 C C . GLY A 1 137 ? -9.106 -6.338 22.820 1.00 97.06 137 GLY A C 1
ATOM 1065 O O . GLY A 1 137 ? -8.115 -6.011 23.464 1.00 97.06 137 GLY A O 1
ATOM 1066 N N . LEU A 1 138 ? -9.460 -5.738 21.679 1.00 96.25 138 LEU A N 1
ATOM 1067 C CA . LEU A 1 138 ? -8.856 -4.503 21.196 1.00 96.25 138 LEU A CA 1
ATOM 1068 C C . LEU A 1 138 ? -9.659 -3.306 21.726 1.00 96.25 138 LEU A C 1
ATOM 1070 O O . LEU A 1 138 ? -10.858 -3.218 21.483 1.00 96.25 138 LEU A O 1
ATOM 1074 N N . ASP A 1 139 ? -8.997 -2.374 22.411 1.00 94.44 139 ASP A N 1
ATOM 1075 C CA . ASP A 1 139 ? -9.637 -1.150 22.930 1.00 94.44 139 ASP A CA 1
ATOM 1076 C C . ASP A 1 139 ? -9.814 -0.060 21.849 1.00 94.44 139 ASP A C 1
ATOM 1078 O O . ASP A 1 139 ? -10.323 1.027 22.120 1.00 94.44 139 ASP A O 1
ATOM 1082 N N . THR A 1 140 ? -9.368 -0.328 20.619 1.00 95.56 140 THR A N 1
ATOM 1083 C CA . THR A 1 140 ? -9.495 0.579 19.475 1.00 95.56 140 THR A CA 1
ATOM 1084 C C . THR A 1 140 ? -10.942 0.606 18.964 1.00 95.56 140 THR A C 1
ATOM 1086 O O . THR A 1 140 ? -11.475 -0.458 18.639 1.00 95.56 140 THR A O 1
ATOM 1089 N N . PRO A 1 141 ? -11.569 1.792 18.847 1.00 96.38 141 PRO A N 1
ATOM 1090 C CA . PRO A 1 141 ? -12.885 1.953 18.232 1.00 96.38 141 PRO A CA 1
ATOM 1091 C C . PRO A 1 141 ? -12.961 1.327 16.835 1.00 96.38 141 PRO A C 1
ATOM 1093 O O . PRO A 1 141 ? -12.024 1.433 16.042 1.00 96.38 141 PRO A O 1
ATOM 1096 N N . ILE A 1 142 ? -14.088 0.691 16.508 1.00 97.00 142 ILE A N 1
ATOM 10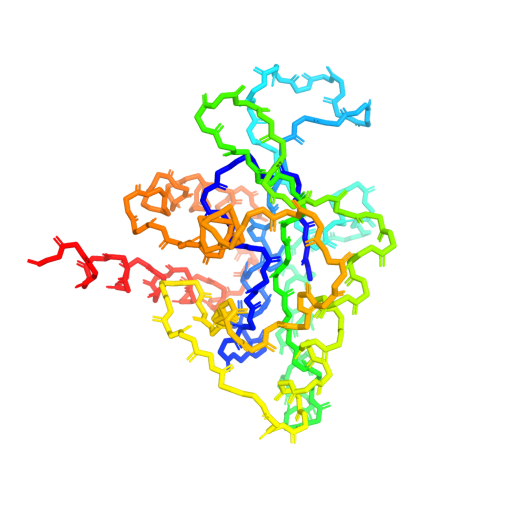97 C CA . ILE A 1 142 ? -14.266 0.052 15.195 1.00 97.00 142 ILE A CA 1
ATOM 1098 C C . ILE A 1 142 ? -14.246 1.081 14.061 1.00 97.00 142 ILE A C 1
ATOM 1100 O O . ILE A 1 142 ? -13.762 0.786 12.970 1.00 97.00 142 ILE A O 1
ATOM 1104 N N . GLU A 1 143 ? -14.706 2.298 14.336 1.00 97.56 143 GLU A N 1
ATOM 1105 C CA . GLU A 1 143 ? -14.713 3.421 13.405 1.00 97.56 143 GLU A CA 1
ATOM 1106 C C . GLU A 1 143 ? -13.288 3.796 12.983 1.00 97.56 143 GLU A C 1
ATOM 1108 O O . GLU A 1 143 ? -13.042 4.047 11.806 1.00 97.56 143 GLU A O 1
ATOM 1113 N N . ASP A 1 144 ? -12.324 3.727 13.907 1.00 98.25 144 ASP A N 1
ATOM 1114 C CA . ASP A 1 144 ? -10.914 3.980 13.601 1.00 98.25 144 ASP A CA 1
ATOM 1115 C C . ASP A 1 144 ? -10.332 2.889 12.705 1.00 98.25 144 ASP A C 1
ATOM 1117 O O . ASP A 1 144 ? -9.556 3.170 11.793 1.00 98.25 144 ASP A O 1
ATOM 1121 N N . VAL A 1 145 ? -10.709 1.629 12.945 1.00 98.50 145 VAL A N 1
ATOM 1122 C CA . VAL A 1 145 ? -10.276 0.502 12.109 1.00 98.50 145 VAL A CA 1
ATOM 1123 C C . VAL A 1 145 ? -10.850 0.646 10.699 1.00 98.50 145 VAL A C 1
ATOM 1125 O O . VAL A 1 145 ? -10.126 0.458 9.721 1.00 98.50 145 VAL A O 1
ATOM 1128 N N . GLN A 1 146 ? -12.124 1.025 10.578 1.00 98.44 146 GLN A N 1
ATOM 1129 C CA . GLN A 1 146 ? -12.778 1.291 9.294 1.00 98.44 146 GLN A CA 1
ATOM 1130 C C . GLN A 1 146 ? -12.130 2.470 8.560 1.00 98.44 146 GLN A C 1
ATOM 1132 O O . GLN A 1 146 ? -11.815 2.361 7.375 1.00 98.44 146 GLN A O 1
ATOM 1137 N N . GLU A 1 147 ? -11.858 3.572 9.257 1.00 98.44 147 GLU A N 1
ATOM 1138 C CA . GLU A 1 147 ? -11.159 4.721 8.683 1.00 98.44 147 GLU A CA 1
ATOM 1139 C C . GLU A 1 147 ? -9.739 4.337 8.238 1.00 98.44 147 GLU A C 1
ATOM 1141 O O . GLU A 1 147 ? -9.326 4.671 7.121 1.00 98.44 147 GLU A O 1
ATOM 1146 N N . ALA A 1 148 ? -9.015 3.557 9.048 1.00 98.56 148 ALA A N 1
ATOM 1147 C CA . ALA A 1 148 ? -7.692 3.047 8.707 1.00 98.56 148 ALA A CA 1
ATOM 1148 C C . ALA A 1 148 ? -7.712 2.135 7.471 1.00 98.56 148 ALA A C 1
ATOM 1150 O O . ALA A 1 148 ? -6.726 2.097 6.738 1.00 98.56 148 ALA A O 1
ATOM 1151 N N . LEU A 1 149 ? -8.811 1.418 7.225 1.00 98.75 149 LEU A N 1
ATOM 1152 C CA . LEU A 1 149 ? -9.020 0.560 6.055 1.00 98.75 149 LEU A CA 1
ATOM 1153 C C . LEU A 1 149 ? -9.534 1.311 4.821 1.00 98.75 149 LEU A C 1
ATOM 1155 O O . LEU A 1 149 ? -9.531 0.749 3.733 1.00 98.75 149 LEU A O 1
ATOM 1159 N N . SER A 1 150 ? -9.943 2.572 4.930 1.00 98.12 150 SER A N 1
ATOM 1160 C CA . SER A 1 150 ? -10.448 3.306 3.766 1.00 98.12 150 SER A CA 1
ATOM 1161 C C . SER A 1 150 ? -9.361 3.541 2.705 1.00 98.12 150 SER A C 1
ATOM 1163 O O . SER A 1 150 ? -8.174 3.650 3.008 1.00 98.12 150 SER A O 1
ATOM 1165 N N . ALA A 1 151 ? -9.747 3.679 1.438 1.00 97.25 151 ALA A N 1
ATOM 1166 C CA . ALA A 1 151 ? -8.836 4.087 0.365 1.00 97.25 151 ALA A CA 1
ATOM 1167 C C . ALA A 1 151 ? -9.511 5.126 -0.546 1.00 97.25 151 ALA A C 1
ATOM 1169 O O . ALA A 1 151 ? -9.959 4.787 -1.643 1.00 97.25 151 ALA A O 1
ATOM 1170 N N . PRO A 1 152 ? -9.636 6.388 -0.090 1.00 95.75 152 PRO A N 1
ATOM 1171 C CA . PRO A 1 152 ? -10.376 7.409 -0.823 1.00 95.75 152 PRO A CA 1
ATOM 1172 C C . PRO A 1 152 ? -9.732 7.701 -2.183 1.00 95.75 152 PRO A C 1
ATOM 1174 O O . PRO A 1 152 ? -8.550 8.039 -2.261 1.00 95.75 152 PRO A O 1
ATOM 1177 N N . ALA A 1 153 ? -10.514 7.623 -3.263 1.00 95.50 153 ALA A N 1
ATOM 1178 C CA . ALA A 1 153 ? -10.017 7.859 -4.622 1.00 95.50 153 ALA A CA 1
ATOM 1179 C C . ALA A 1 153 ? -9.401 9.263 -4.788 1.00 95.50 153 ALA A C 1
ATOM 1181 O O . ALA A 1 153 ? -8.374 9.417 -5.445 1.00 95.50 153 ALA A O 1
ATOM 1182 N N . ALA A 1 154 ? -9.971 10.272 -4.119 1.00 92.19 154 ALA A N 1
ATOM 1183 C CA . ALA A 1 154 ? -9.451 11.639 -4.127 1.00 92.19 154 ALA A CA 1
ATOM 1184 C C . ALA A 1 154 ? -8.045 11.754 -3.509 1.00 92.19 154 ALA A C 1
ATOM 1186 O O . ALA A 1 154 ? -7.244 12.574 -3.956 1.00 92.19 154 ALA A O 1
ATOM 1187 N N . ASP A 1 155 ? -7.727 10.931 -2.506 1.00 91.94 155 ASP A N 1
ATOM 1188 C CA . ASP A 1 155 ? -6.397 10.893 -1.895 1.00 91.94 155 ASP A CA 1
ATOM 1189 C C . ASP A 1 155 ? -5.390 10.202 -2.813 1.00 91.94 155 ASP A C 1
ATOM 1191 O O . ASP A 1 155 ? -4.290 10.708 -3.024 1.00 91.94 155 ASP A O 1
ATOM 1195 N N . TRP A 1 156 ? -5.796 9.092 -3.432 1.00 93.44 156 TRP A N 1
ATOM 1196 C CA . TRP A 1 156 ? -4.975 8.366 -4.401 1.00 93.44 156 TRP A CA 1
ATOM 1197 C C . TRP A 1 156 ? -4.691 9.176 -5.665 1.00 93.44 156 TRP A C 1
ATOM 1199 O O . TRP A 1 156 ? -3.577 9.125 -6.184 1.00 93.44 156 TRP A O 1
ATOM 1209 N N . SER A 1 157 ? -5.646 9.989 -6.122 1.00 90.38 157 SER A N 1
ATOM 1210 C CA . SER A 1 157 ? -5.447 10.886 -7.264 1.00 90.38 157 SER A CA 1
ATOM 1211 C C . SER A 1 157 ? -4.297 11.874 -7.049 1.00 90.38 157 SER A C 1
ATOM 1213 O O . SER A 1 157 ? -3.663 12.264 -8.029 1.00 90.38 157 SER A O 1
ATOM 1215 N N . ARG A 1 158 ? -4.012 12.283 -5.801 1.00 86.75 158 ARG A N 1
ATOM 1216 C CA . ARG A 1 158 ? -2.887 13.185 -5.495 1.00 86.75 158 ARG A CA 1
ATOM 1217 C C . ARG A 1 158 ? -1.535 12.495 -5.666 1.00 86.75 158 ARG A C 1
ATOM 1219 O O . ARG A 1 158 ? -0.570 13.144 -6.063 1.00 86.75 158 ARG A O 1
ATOM 1226 N N . ASP A 1 159 ? -1.480 11.193 -5.401 1.00 88.56 159 ASP A N 1
ATOM 1227 C CA . ASP A 1 159 ? -0.246 10.408 -5.452 1.00 88.56 159 ASP A CA 1
ATOM 1228 C C . ASP A 1 159 ? 0.117 9.980 -6.881 1.00 88.56 159 ASP A C 1
ATOM 1230 O O . ASP A 1 159 ? 1.299 9.807 -7.173 1.00 88.56 159 ASP A O 1
ATOM 1234 N N . VAL A 1 160 ? -0.862 9.851 -7.789 1.00 91.06 160 VAL A N 1
ATOM 1235 C CA . VAL A 1 160 ? -0.638 9.405 -9.181 1.00 91.06 160 VAL A CA 1
ATOM 1236 C C . VAL A 1 160 ? 0.446 10.223 -9.876 1.00 91.06 160 VAL A C 1
ATOM 1238 O O . VAL A 1 160 ? 1.384 9.640 -10.411 1.00 91.06 160 VAL A O 1
ATOM 1241 N N . ALA A 1 161 ? 0.353 11.555 -9.843 1.00 88.69 161 ALA A N 1
ATOM 1242 C CA . ALA A 1 161 ? 1.326 12.413 -10.519 1.00 88.69 161 ALA A CA 1
ATOM 1243 C C . ALA A 1 161 ? 2.741 12.220 -9.946 1.00 88.69 161 ALA A C 1
ATOM 1245 O O . ALA A 1 161 ? 3.708 12.100 -10.694 1.00 88.69 161 ALA A O 1
ATOM 1246 N N . SER A 1 162 ? 2.862 12.101 -8.617 1.00 90.75 162 SER A N 1
ATOM 1247 C CA . SER A 1 162 ? 4.149 11.821 -7.970 1.00 90.75 162 SER A CA 1
ATOM 1248 C C . SER A 1 162 ? 4.696 10.440 -8.341 1.00 90.75 162 SER A C 1
ATOM 1250 O O . SER A 1 162 ? 5.906 10.286 -8.504 1.00 90.75 162 SER A O 1
ATOM 1252 N N . ASN A 1 163 ? 3.825 9.441 -8.495 1.00 94.44 163 ASN A N 1
ATOM 1253 C CA . ASN A 1 163 ? 4.213 8.104 -8.933 1.00 94.44 163 ASN A CA 1
ATOM 1254 C C . ASN A 1 163 ? 4.696 8.117 -10.392 1.00 94.44 163 ASN A C 1
ATOM 1256 O O . ASN A 1 163 ? 5.726 7.519 -10.686 1.00 94.44 163 ASN A O 1
ATOM 1260 N N . GLU A 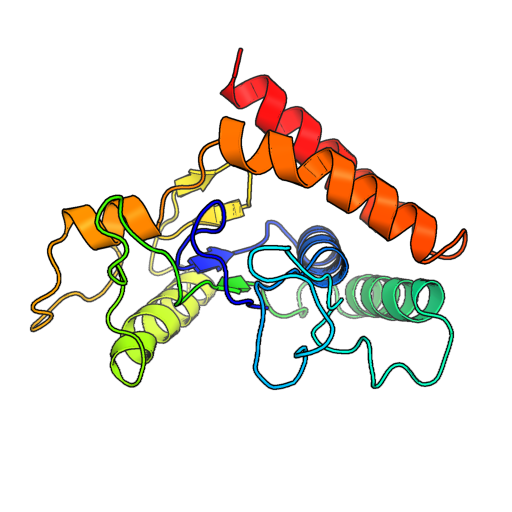1 164 ? 4.009 8.827 -11.292 1.00 95.06 164 GLU A N 1
ATOM 1261 C CA . GLU A 1 164 ? 4.419 8.980 -12.697 1.00 95.06 164 GLU A CA 1
ATOM 1262 C C . GLU A 1 164 ? 5.790 9.663 -12.811 1.00 95.06 164 GLU A C 1
ATOM 1264 O O . GLU A 1 164 ? 6.683 9.153 -13.493 1.00 95.06 164 GLU A O 1
ATOM 1269 N N . GLU A 1 165 ? 5.986 10.774 -12.095 1.00 94.62 165 GLU A N 1
ATOM 1270 C CA . GLU A 1 165 ? 7.276 11.469 -12.025 1.00 94.62 165 GLU A CA 1
ATOM 1271 C C . GLU A 1 165 ? 8.382 10.556 -11.486 1.00 94.62 165 GLU A C 1
ATOM 1273 O O . GLU A 1 165 ? 9.503 10.556 -12.001 1.00 94.62 165 GLU A O 1
ATOM 1278 N N . TYR A 1 166 ? 8.075 9.745 -10.470 1.00 95.75 166 TYR A N 1
ATOM 1279 C CA . TYR A 1 166 ? 9.055 8.844 -9.880 1.00 95.75 166 TYR A CA 1
ATOM 1280 C C . TYR A 1 166 ? 9.432 7.690 -10.811 1.00 95.75 166 TYR A C 1
ATOM 1282 O O . TYR A 1 166 ? 10.616 7.388 -10.958 1.00 95.75 166 TYR A O 1
ATOM 1290 N N . LEU A 1 167 ? 8.467 7.075 -11.499 1.00 97.50 167 LEU A N 1
ATOM 1291 C CA . LEU A 1 167 ? 8.767 6.044 -12.495 1.00 97.50 167 LEU A CA 1
ATOM 1292 C C . LEU A 1 167 ? 9.584 6.615 -13.662 1.00 97.50 167 LEU A C 1
ATOM 1294 O O . LEU A 1 167 ? 10.532 5.974 -14.111 1.00 97.50 167 LEU A O 1
ATOM 1298 N N . ALA A 1 168 ? 9.294 7.845 -14.101 1.00 97.31 168 ALA A N 1
ATOM 1299 C CA . ALA A 1 168 ? 10.119 8.532 -15.094 1.00 97.31 168 ALA A CA 1
ATOM 1300 C C . ALA A 1 168 ? 11.555 8.770 -14.586 1.00 97.31 168 ALA A C 1
ATOM 1302 O O . ALA A 1 168 ? 12.513 8.599 -15.343 1.00 97.31 168 ALA A O 1
ATOM 1303 N N . PHE A 1 169 ? 11.720 9.107 -13.301 1.00 96.50 169 PHE A N 1
ATOM 1304 C CA . PHE A 1 169 ? 13.028 9.249 -12.654 1.00 96.50 169 PHE A CA 1
ATOM 1305 C C . PHE A 1 169 ? 13.827 7.934 -12.614 1.00 96.50 169 PHE A C 1
ATOM 1307 O O . PHE A 1 169 ? 15.041 7.964 -12.824 1.00 96.50 169 PHE A O 1
ATOM 1314 N N . LEU A 1 170 ? 13.178 6.782 -12.399 1.00 96.88 170 LEU A N 1
ATOM 1315 C CA . LEU A 1 170 ? 13.844 5.469 -12.445 1.00 96.88 170 LEU A CA 1
ATOM 1316 C C . LEU A 1 170 ? 14.398 5.133 -13.845 1.00 96.88 170 LEU A C 1
ATOM 1318 O O . LEU A 1 170 ? 15.323 4.323 -13.972 1.00 96.88 170 LEU A O 1
ATOM 1322 N N . GLY A 1 171 ? 13.893 5.807 -14.880 1.00 96.81 171 GLY A N 1
ATOM 1323 C CA . GLY A 1 171 ? 14.450 5.819 -16.226 1.00 96.81 171 GLY A CA 1
ATOM 1324 C C . GLY A 1 171 ? 13.768 4.851 -17.198 1.00 96.81 171 GLY A C 1
ATOM 1325 O O . GLY A 1 171 ? 12.826 4.146 -16.852 1.00 96.81 171 GLY A O 1
ATOM 1326 N N . PRO A 1 172 ? 14.259 4.770 -18.446 1.00 98.00 172 PRO A N 1
ATOM 1327 C CA . PRO A 1 172 ? 13.561 4.096 -19.546 1.00 98.00 172 PRO A CA 1
ATOM 1328 C C . PRO A 1 172 ? 13.580 2.560 -19.476 1.00 98.00 172 PRO A C 1
ATOM 1330 O O . PRO A 1 172 ? 13.082 1.912 -20.389 1.00 98.00 172 PRO A O 1
ATOM 1333 N N . ARG A 1 173 ? 14.212 1.973 -18.451 1.00 98.50 173 ARG A N 1
ATOM 1334 C CA . ARG A 1 173 ? 14.270 0.515 -18.246 1.00 98.50 173 ARG A CA 1
ATOM 1335 C C . ARG A 1 173 ? 13.170 -0.002 -17.324 1.00 98.50 173 ARG A C 1
ATOM 1337 O O . ARG A 1 173 ? 13.128 -1.197 -17.066 1.00 98.50 173 ARG A O 1
ATOM 1344 N N . VAL A 1 174 ? 12.331 0.881 -16.779 1.00 98.69 174 VAL A N 1
ATOM 1345 C CA . VAL A 1 174 ? 11.139 0.449 -16.045 1.00 98.69 174 VAL A CA 1
ATOM 1346 C C . VAL A 1 174 ? 10.257 -0.361 -17.010 1.00 98.69 174 VAL A C 1
ATOM 1348 O O . VAL A 1 174 ? 10.000 0.115 -18.117 1.00 98.69 174 VAL A O 1
ATOM 1351 N N . PRO A 1 175 ? 9.834 -1.581 -16.635 1.00 98.69 175 PRO A N 1
ATOM 1352 C CA . PRO A 1 175 ? 9.024 -2.432 -17.501 1.00 98.69 175 PRO A CA 1
ATOM 1353 C C . PRO A 1 175 ? 7.676 -1.783 -17.830 1.00 98.69 175 PRO A C 1
ATOM 1355 O O . PRO A 1 175 ? 7.077 -1.108 -16.986 1.00 98.69 175 PRO A O 1
ATOM 1358 N N . SER A 1 176 ? 7.181 -2.025 -19.045 1.00 98.50 176 SER A N 1
ATOM 1359 C CA . SER A 1 176 ? 5.864 -1.568 -19.517 1.00 98.50 176 SER A CA 1
ATOM 1360 C C . SER A 1 176 ? 4.738 -1.956 -18.565 1.00 98.50 176 SER A C 1
ATOM 1362 O O . SER A 1 176 ? 3.874 -1.140 -18.271 1.00 98.50 176 SER A O 1
ATOM 1364 N N . GLU A 1 177 ? 4.816 -3.156 -18.005 1.00 98.75 177 GLU A N 1
ATOM 1365 C CA . GLU A 1 177 ? 3.861 -3.762 -17.087 1.00 98.75 177 GLU A CA 1
ATOM 1366 C C . GLU A 1 177 ? 3.653 -2.878 -15.845 1.00 98.75 177 GLU A C 1
ATOM 1368 O O . GLU A 1 177 ? 2.532 -2.685 -15.384 1.00 98.75 177 GLU A O 1
ATOM 1373 N N . VAL A 1 178 ? 4.711 -2.238 -15.330 1.00 98.75 178 VAL A N 1
ATOM 1374 C CA . VAL A 1 178 ? 4.592 -1.309 -14.191 1.00 98.75 178 VAL A CA 1
ATOM 1375 C C . VAL A 1 178 ? 3.867 -0.020 -14.597 1.00 98.75 178 VAL A C 1
ATOM 1377 O O . VAL A 1 178 ? 3.061 0.500 -13.821 1.00 98.75 178 VAL A O 1
ATOM 1380 N N . HIS A 1 179 ? 4.107 0.487 -15.810 1.00 98.44 179 HIS A N 1
ATOM 1381 C CA . HIS A 1 179 ? 3.392 1.652 -16.341 1.00 98.44 179 HIS A CA 1
ATOM 1382 C C . HIS A 1 179 ? 1.916 1.344 -16.624 1.00 98.44 179 HIS A C 1
ATOM 1384 O O . HIS A 1 179 ? 1.053 2.164 -16.317 1.00 98.44 179 HIS A O 1
ATOM 1390 N N . GLU A 1 180 ? 1.619 0.162 -17.158 1.00 98.56 180 GLU A N 1
ATOM 1391 C CA . GLU A 1 180 ? 0.259 -0.314 -17.419 1.00 98.56 180 GLU A CA 1
ATOM 1392 C C . GLU A 1 180 ? -0.529 -0.487 -16.117 1.00 98.56 180 GLU A C 1
ATOM 1394 O O . GLU A 1 180 ? -1.662 -0.020 -16.014 1.00 98.56 180 GLU A O 1
ATOM 1399 N N . GLN A 1 181 ? 0.088 -1.046 -15.074 1.00 98.62 181 GLN A N 1
ATOM 1400 C CA . GLN A 1 181 ? -0.536 -1.162 -13.753 1.00 98.62 181 GLN A CA 1
ATOM 1401 C C . GLN A 1 181 ? -0.812 0.207 -13.109 1.00 98.62 181 GLN A C 1
ATOM 1403 O O . GLN A 1 181 ? -1.849 0.387 -12.460 1.00 98.62 181 GLN A O 1
ATOM 1408 N N . LEU A 1 182 ? 0.064 1.200 -13.314 1.00 98.06 182 LEU A N 1
ATOM 1409 C CA . LEU A 1 182 ? -0.190 2.578 -12.877 1.00 98.06 182 LEU A CA 1
ATOM 1410 C C . LEU A 1 182 ? -1.319 3.234 -13.690 1.00 98.06 182 LEU A C 1
ATOM 1412 O O . LEU A 1 182 ? -2.154 3.932 -13.115 1.00 98.06 182 LEU A O 1
ATOM 1416 N N . ALA A 1 183 ? -1.395 2.987 -14.999 1.00 98.12 183 ALA A N 1
ATOM 1417 C CA . ALA A 1 183 ? -2.511 3.444 -15.826 1.00 98.12 183 ALA A CA 1
ATOM 1418 C C . ALA A 1 183 ? -3.842 2.820 -15.369 1.00 98.12 183 ALA A C 1
ATOM 1420 O O . ALA A 1 183 ? -4.820 3.539 -15.177 1.00 98.12 183 ALA A O 1
ATOM 1421 N N . GLY A 1 184 ? -3.858 1.520 -15.064 1.00 98.19 184 GLY A N 1
ATOM 1422 C CA . GLY A 1 184 ? -5.028 0.846 -14.501 1.00 98.19 184 GLY A CA 1
ATOM 1423 C C . GLY A 1 184 ? -5.453 1.412 -13.140 1.00 98.19 184 GLY A C 1
ATOM 1424 O O . GLY A 1 184 ? -6.645 1.485 -12.845 1.00 98.19 184 GLY A O 1
ATOM 1425 N N . LEU A 1 185 ? -4.511 1.865 -12.302 1.00 97.75 185 LEU A N 1
ATOM 1426 C CA . LEU A 1 185 ? -4.843 2.598 -11.073 1.00 97.75 185 LEU A CA 1
ATOM 1427 C C . LEU A 1 185 ? -5.579 3.911 -11.379 1.00 97.75 185 LEU A C 1
ATOM 1429 O O . LEU A 1 185 ? -6.562 4.218 -10.705 1.00 97.75 185 LEU A O 1
ATOM 1433 N N . LYS A 1 186 ? -5.151 4.661 -12.401 1.00 97.19 186 LYS A N 1
ATOM 1434 C CA . LYS A 1 186 ? -5.813 5.911 -12.816 1.00 97.19 186 LYS A CA 1
ATOM 1435 C C . LYS A 1 186 ? -7.248 5.668 -13.260 1.00 97.19 186 LYS A C 1
ATOM 1437 O O . LYS A 1 186 ? -8.143 6.349 -12.775 1.00 97.19 186 LYS A O 1
ATOM 1442 N N . GLU A 1 187 ? -7.474 4.652 -14.087 1.00 97.62 187 GLU A N 1
ATOM 1443 C CA . GLU A 1 187 ? -8.820 4.283 -14.541 1.00 97.62 187 GLU A CA 1
ATOM 1444 C C . GLU A 1 187 ? -9.746 3.935 -13.366 1.00 97.62 187 GLU A C 1
ATOM 1446 O O . GLU A 1 187 ? -10.893 4.379 -13.318 1.00 97.62 187 GLU A O 1
ATOM 1451 N N . ARG A 1 188 ? -9.245 3.189 -12.369 1.00 97.69 188 ARG A N 1
ATOM 1452 C CA . ARG A 1 188 ? -10.019 2.864 -11.158 1.00 97.69 188 ARG A CA 1
ATOM 1453 C C . ARG A 1 188 ? -10.347 4.100 -10.325 1.00 97.69 188 ARG A C 1
ATOM 1455 O O . ARG A 1 188 ? -11.443 4.179 -9.776 1.00 97.69 188 ARG A O 1
ATOM 1462 N N . ILE A 1 189 ? -9.414 5.047 -10.215 1.00 96.62 189 ILE A N 1
ATOM 1463 C CA . ILE A 1 189 ? -9.642 6.322 -9.522 1.00 96.62 189 ILE A CA 1
ATOM 1464 C C . ILE A 1 189 ? -10.720 7.126 -10.250 1.00 96.62 189 ILE A C 1
ATOM 1466 O O . ILE A 1 189 ? -11.683 7.542 -9.613 1.00 96.62 189 ILE A O 1
ATOM 1470 N N . GLU A 1 190 ? -10.596 7.293 -11.568 1.00 95.56 190 GLU A N 1
ATOM 1471 C CA . GLU A 1 190 ? -11.567 8.022 -12.391 1.00 95.56 190 GLU A CA 1
ATOM 1472 C C . GLU A 1 190 ? -12.970 7.420 -12.255 1.00 95.56 190 GLU A C 1
ATOM 1474 O O . GLU A 1 190 ? -13.915 8.141 -11.933 1.00 95.56 190 GLU A O 1
ATOM 1479 N N . ALA A 1 191 ? -13.093 6.094 -12.384 1.00 95.50 191 ALA A N 1
ATOM 1480 C CA . ALA A 1 191 ? -14.358 5.377 -12.239 1.00 95.50 191 ALA A CA 1
ATOM 1481 C C . ALA A 1 191 ? -14.988 5.512 -10.842 1.00 95.50 191 ALA A C 1
ATOM 1483 O O . ALA A 1 191 ? -16.209 5.514 -10.726 1.00 95.50 191 ALA A O 1
ATOM 1484 N N . ALA A 1 192 ? -14.181 5.633 -9.784 1.00 93.19 192 ALA A N 1
ATOM 1485 C CA . ALA A 1 192 ? -14.666 5.828 -8.416 1.00 93.19 192 ALA A CA 1
ATOM 1486 C C . ALA A 1 192 ? -15.074 7.283 -8.111 1.00 93.19 192 ALA A C 1
ATOM 1488 O O . ALA A 1 192 ? -15.695 7.541 -7.079 1.00 93.19 192 ALA A O 1
ATOM 1489 N N . THR A 1 193 ? -14.698 8.232 -8.974 1.00 86.94 193 THR A N 1
ATOM 1490 C CA . THR A 1 193 ? -15.003 9.668 -8.832 1.00 86.94 193 THR A CA 1
ATOM 1491 C C . THR A 1 193 ? -16.064 10.187 -9.805 1.00 86.94 193 THR A C 1
ATOM 1493 O O . THR A 1 193 ? -16.480 11.339 -9.669 1.00 86.94 193 THR A O 1
ATOM 1496 N N . ALA A 1 194 ? -16.469 9.366 -10.777 1.00 73.31 194 ALA A N 1
ATOM 1497 C CA . ALA A 1 194 ? -17.509 9.662 -11.763 1.00 73.31 194 ALA A CA 1
ATOM 1498 C C . ALA A 1 194 ? -18.921 9.498 -11.178 1.00 73.31 194 ALA A C 1
ATOM 1500 O O . ALA A 1 194 ? -19.786 10.338 -11.520 1.00 73.31 194 ALA A O 1
#

Radius of gyration: 16.63 Å; chains: 1; bounding box: 41×38×43 Å

Sequence (194 aa):
FGGRRADTVPLVTQSFDWEHGTMIGATLSSGQTAASAEAKVGSLRHDPMAMLPFMGYNAGDYLQHWIDMGNKGGDRMPDIFLVNWFRRGEDGRFLWPGFGDNSRVLKWIIDRIEGRVGAETTVVGHTARAEDLDLTGLDTPIEDVQEALSAPAADWSRDVASNEEYLAFLGPRVPSEVHEQLAGLKERIEAATA

pLDDT: mean 94.25, std 9.98, range [50.19, 98.94]

Foldseek 3Di:
DEEQDQDQDAQKFWAPAQLLLLLCLQQDWYADDPVRVVDDHPDIDGQRNVCVVPDPDQPLVVSVVSVVVCVVCPPNDDIHMYHYQNHADPVGDGLHPDDPLCVQVVVLSVCVVVVNAAFDQALSHGFHDLVSTPCVPPPRDSVSNRRSRDRQLVSVVVSLVVSVVSLVVSHDSNDPSSVVSSVSSVVRSVVNVD

Secondary structure (DSSP, 8-state):
-B---SSSS-SEEE-SSHHHHHHHHHT-EE---GGGTTSPTT--EE-GGG-TTT-SS-HHHHHHHHHHHHHHHGGGSPPPEEE-TT-B-TTS-BSS--GGGHHHHHHHHHHHHTT-S--EEETTEEEPPGGGS--TT--S-HHHHHHHH---HHHHHHHHHHHHHHHHHH-TTS-HHHHHHHHHHHHHHHHHH-